Protein AF-A0AAV5LQV8-F1 (afdb_monomer)

pLDDT: mean 82.58, std 11.03, range [45.84, 96.38]

Foldseek 3Di:
DDVQLVVLLVQLVVCLVVVNVVSNVVSLVVLQVVLVVDPDPVVSVVSVVSSVVSVCVSVVNDDVDPPPPDVVVVVVVLVCLLVVQVVLVVVLVVCQVAAAAEEEEEEEAEACLSSLLSSLVVDPSCQNHAEYEYEYAYEPDYDHDPVSVVSSVVSCVVSNHHYHYDYHYDNALLDDDCVVVVDDPRHAYEYEEEPPVVVCVVPVVSVVSNVCCCVVPVVHPYYHYDD

Structure (mmCIF, N/CA/C/O backbone):
data_AF-A0AAV5LQV8-F1
#
_entry.id   AF-A0AAV5LQV8-F1
#
loop_
_atom_site.group_PDB
_atom_site.id
_atom_site.type_symbol
_atom_site.label_atom_id
_atom_site.label_alt_id
_atom_site.label_comp_id
_atom_site.label_asym_id
_atom_site.label_entity_id
_atom_site.label_seq_id
_atom_site.pdbx_PDB_ins_code
_atom_site.Cartn_x
_atom_site.Cartn_y
_atom_site.Cartn_z
_atom_site.occupancy
_atom_site.B_iso_or_equiv
_atom_site.auth_seq_id
_atom_site.auth_comp_id
_atom_site.auth_asym_id
_atom_site.auth_atom_id
_atom_site.pdbx_PDB_model_num
ATOM 1 N N . MET A 1 1 ? 7.480 13.967 -24.623 1.00 55.75 1 MET A N 1
ATOM 2 C CA . MET A 1 1 ? 8.282 12.821 -25.095 1.00 55.75 1 MET A CA 1
ATOM 3 C C . MET A 1 1 ? 8.197 12.841 -26.605 1.00 55.75 1 MET A C 1
ATOM 5 O O . MET A 1 1 ? 7.077 12.875 -27.105 1.00 55.75 1 MET A O 1
ATOM 9 N N . SER A 1 2 ? 9.322 12.938 -27.312 1.00 63.47 2 SER A N 1
ATOM 10 C CA . SER A 1 2 ? 9.302 12.861 -28.775 1.00 63.47 2 SER A CA 1
ATOM 11 C C . SER A 1 2 ? 8.780 11.484 -29.199 1.00 63.47 2 SER A C 1
ATOM 13 O O . SER A 1 2 ? 9.076 10.478 -28.548 1.00 63.47 2 SER A O 1
ATOM 15 N N . GLY A 1 3 ? 7.967 11.429 -30.257 1.00 75.69 3 GLY A N 1
ATOM 16 C CA . GLY A 1 3 ? 7.508 10.153 -30.825 1.00 75.69 3 GLY A CA 1
ATOM 17 C C . GLY A 1 3 ? 8.681 9.257 -31.243 1.00 75.69 3 GLY A C 1
ATOM 18 O O . GLY A 1 3 ? 8.605 8.037 -31.119 1.00 75.69 3 GLY A O 1
ATOM 19 N N . ASP A 1 4 ? 9.805 9.880 -31.601 1.00 83.38 4 ASP A N 1
ATOM 20 C CA . ASP A 1 4 ? 11.013 9.229 -32.104 1.00 83.38 4 ASP A CA 1
ATOM 21 C C . ASP A 1 4 ? 11.638 8.246 -31.105 1.00 83.38 4 ASP A C 1
ATOM 23 O O . ASP A 1 4 ? 12.046 7.150 -31.491 1.00 83.38 4 ASP A O 1
ATOM 27 N N . ALA A 1 5 ? 11.666 8.583 -29.809 1.00 83.00 5 ALA A N 1
ATOM 28 C CA . ALA A 1 5 ? 12.218 7.693 -28.784 1.00 83.00 5 ALA A CA 1
ATOM 29 C C . ALA A 1 5 ? 11.350 6.440 -28.582 1.00 83.00 5 ALA A C 1
ATOM 31 O O . ALA A 1 5 ? 11.869 5.329 -28.465 1.00 83.00 5 ALA A O 1
ATOM 32 N N . VAL A 1 6 ? 10.025 6.607 -28.597 1.00 85.94 6 VAL A N 1
ATOM 33 C CA . VAL A 1 6 ? 9.073 5.495 -28.464 1.00 85.94 6 VAL A CA 1
ATOM 34 C C . VAL A 1 6 ? 9.178 4.551 -29.655 1.00 85.94 6 VAL A C 1
ATOM 36 O O . VAL A 1 6 ? 9.217 3.330 -29.479 1.00 85.94 6 VAL A O 1
ATOM 39 N N . ASP A 1 7 ? 9.245 5.101 -30.864 1.00 90.62 7 ASP A N 1
ATOM 40 C CA . ASP A 1 7 ? 9.352 4.304 -32.082 1.00 90.62 7 ASP A CA 1
ATOM 41 C C . ASP A 1 7 ? 10.709 3.600 -32.178 1.00 90.62 7 ASP A C 1
ATOM 43 O O . ASP A 1 7 ? 10.775 2.434 -32.580 1.00 90.62 7 ASP A O 1
ATOM 47 N N . ALA A 1 8 ? 11.788 4.240 -31.718 1.00 89.56 8 ALA A N 1
ATOM 48 C CA . ALA A 1 8 ? 13.093 3.599 -31.601 1.00 89.56 8 ALA A CA 1
ATOM 49 C C . ALA A 1 8 ? 13.074 2.423 -30.604 1.00 89.56 8 ALA A C 1
ATOM 51 O O . ALA A 1 8 ? 13.588 1.350 -30.926 1.00 89.56 8 ALA A O 1
ATOM 52 N N . TRP A 1 9 ? 12.432 2.547 -29.434 1.00 88.69 9 TRP A N 1
ATOM 53 C CA . TRP A 1 9 ? 12.316 1.418 -28.495 1.00 88.69 9 TRP A CA 1
ATOM 54 C C . TRP A 1 9 ? 11.524 0.249 -29.072 1.00 88.69 9 TRP A C 1
ATOM 56 O O . TRP A 1 9 ? 11.966 -0.893 -28.939 1.00 88.69 9 TRP A O 1
ATOM 66 N N . LYS A 1 10 ? 10.390 0.517 -29.735 1.00 89.56 10 LYS A N 1
ATOM 67 C CA . LYS A 1 10 ? 9.583 -0.528 -30.389 1.00 89.56 10 LYS A CA 1
ATOM 68 C C . LYS A 1 10 ? 10.407 -1.289 -31.422 1.00 89.56 10 LYS A C 1
ATOM 70 O O . LYS A 1 10 ? 10.505 -2.509 -31.343 1.00 89.56 10 LYS A O 1
ATOM 75 N N . ARG A 1 11 ? 11.094 -0.567 -32.313 1.00 91.94 11 ARG A N 1
ATOM 76 C CA . ARG A 1 11 ? 11.962 -1.164 -33.342 1.00 91.94 11 ARG A CA 1
ATOM 77 C C . ARG A 1 11 ? 13.118 -1.964 -32.741 1.00 91.94 11 ARG A C 1
ATOM 79 O O . ARG A 1 11 ? 13.488 -3.005 -33.277 1.00 91.94 11 ARG A O 1
ATOM 86 N N . CYS A 1 12 ? 13.693 -1.501 -31.630 1.00 89.81 12 CYS A N 1
ATOM 87 C CA . CYS A 1 12 ? 14.748 -2.226 -30.923 1.00 89.81 12 CYS A CA 1
ATOM 88 C C . CYS A 1 12 ? 14.210 -3.532 -30.314 1.00 89.81 12 CYS A C 1
ATOM 90 O O . CYS A 1 12 ? 14.820 -4.589 -30.476 1.00 89.81 12 CYS A O 1
ATOM 92 N N . ALA A 1 13 ? 13.037 -3.481 -29.674 1.00 88.06 13 ALA A N 1
ATOM 93 C CA . ALA A 1 13 ? 12.366 -4.653 -29.118 1.00 88.06 13 ALA A CA 1
ATOM 94 C C . ALA A 1 13 ? 11.995 -5.682 -30.203 1.00 88.06 13 ALA A C 1
ATOM 96 O O . ALA A 1 13 ? 12.258 -6.872 -30.027 1.00 88.06 13 ALA A O 1
ATOM 97 N N . GLU A 1 14 ? 11.457 -5.229 -31.339 1.00 90.88 14 GLU A N 1
ATOM 98 C CA . GLU A 1 14 ? 11.157 -6.067 -32.509 1.00 90.88 14 GLU A CA 1
ATOM 99 C C . GLU A 1 14 ? 12.421 -6.729 -33.070 1.00 90.88 14 GLU A C 1
ATOM 101 O O . GLU A 1 14 ? 12.430 -7.930 -33.341 1.00 90.88 14 GLU A O 1
ATOM 106 N N . ALA A 1 15 ? 13.522 -5.981 -33.187 1.00 90.38 15 ALA A N 1
ATOM 107 C CA . ALA A 1 15 ? 14.794 -6.521 -33.659 1.00 90.38 15 ALA A CA 1
ATOM 108 C C . ALA A 1 15 ? 15.334 -7.635 -32.745 1.00 90.38 15 ALA A C 1
ATOM 110 O O . ALA A 1 15 ? 15.851 -8.637 -33.245 1.00 90.38 15 ALA A O 1
ATOM 111 N N . PHE A 1 16 ? 15.175 -7.500 -31.423 1.00 84.56 16 PHE A N 1
ATOM 112 C CA . PHE A 1 16 ? 15.505 -8.571 -30.479 1.00 84.56 16 PHE A CA 1
ATOM 113 C C . PHE A 1 16 ? 14.567 -9.772 -30.607 1.00 84.56 16 PHE A C 1
ATOM 115 O O . PHE A 1 16 ? 15.041 -10.906 -30.616 1.00 84.56 16 PHE A O 1
ATOM 122 N N . GLN A 1 17 ? 13.258 -9.546 -30.749 1.00 85.88 17 GLN A N 1
ATOM 123 C CA . GLN A 1 17 ? 12.276 -10.620 -30.930 1.00 85.88 17 GLN A CA 1
ATOM 124 C C . GLN A 1 17 ? 12.539 -11.442 -32.201 1.00 85.88 17 GLN A C 1
ATOM 126 O O . GLN A 1 17 ? 12.374 -12.659 -32.190 1.00 85.88 17 GLN A O 1
ATOM 131 N N . LEU A 1 18 ? 12.992 -10.791 -33.275 1.00 91.00 18 LEU A N 1
ATOM 132 C CA . LEU A 1 18 ? 13.349 -11.427 -34.546 1.00 91.00 18 LEU A CA 1
ATOM 133 C C . LEU A 1 18 ? 14.756 -12.053 -34.551 1.00 91.00 18 LEU A C 1
ATOM 135 O O . LEU A 1 18 ? 15.196 -12.548 -35.587 1.00 91.00 18 LEU A O 1
ATOM 139 N N . GLY A 1 19 ? 15.488 -12.014 -33.432 1.00 86.94 19 GLY A N 1
ATOM 140 C CA . GLY A 1 19 ? 16.840 -12.570 -33.347 1.00 86.94 19 GLY A CA 1
ATOM 141 C C . GLY A 1 19 ? 17.862 -11.834 -34.221 1.00 86.94 19 GLY A C 1
ATOM 142 O O . GLY A 1 19 ? 18.821 -12.446 -34.688 1.00 86.94 19 GLY A O 1
ATOM 143 N N . ASN A 1 20 ? 17.672 -10.530 -34.460 1.00 90.75 20 ASN A N 1
ATOM 144 C CA . ASN A 1 20 ? 18.563 -9.703 -35.273 1.00 90.75 20 ASN A CA 1
ATOM 145 C C . ASN A 1 20 ? 19.403 -8.751 -34.394 1.00 90.75 20 ASN A C 1
ATOM 147 O O . ASN A 1 20 ? 19.094 -7.559 -34.285 1.00 90.75 20 ASN A O 1
ATOM 151 N N . PRO A 1 21 ? 20.505 -9.235 -33.786 1.00 84.12 21 PRO A N 1
ATOM 152 C CA . PRO A 1 21 ? 21.315 -8.436 -32.865 1.00 84.12 21 PRO A CA 1
ATOM 153 C C . PRO A 1 21 ? 22.008 -7.253 -33.552 1.00 84.12 21 PRO A C 1
ATOM 155 O O . PRO A 1 21 ? 22.290 -6.246 -32.910 1.00 84.12 21 PRO A O 1
ATOM 158 N N . ARG A 1 22 ? 22.264 -7.337 -34.867 1.00 89.44 22 ARG A N 1
ATOM 159 C CA . ARG A 1 22 ? 22.864 -6.234 -35.633 1.00 89.44 22 ARG A CA 1
ATOM 160 C C . ARG A 1 22 ? 21.903 -5.057 -35.745 1.00 89.44 22 ARG A C 1
ATOM 162 O O . ARG A 1 22 ? 22.295 -3.929 -35.460 1.00 89.44 22 ARG A O 1
ATOM 169 N N . LEU A 1 23 ? 20.651 -5.329 -36.117 1.00 89.88 23 LEU A N 1
ATOM 170 C CA . LEU A 1 23 ? 19.611 -4.306 -36.169 1.00 89.88 23 LEU A CA 1
ATOM 171 C C . LEU A 1 23 ? 19.329 -3.750 -34.772 1.00 89.88 23 LEU A C 1
ATOM 173 O O . LEU A 1 23 ? 19.254 -2.537 -34.610 1.00 89.88 23 LEU A O 1
ATOM 177 N N . ALA A 1 24 ? 19.245 -4.612 -33.759 1.00 88.00 24 ALA A N 1
ATOM 178 C CA . ALA A 1 24 ? 18.986 -4.178 -32.393 1.00 88.00 24 ALA A CA 1
ATOM 179 C C . ALA A 1 24 ? 20.084 -3.236 -31.865 1.00 88.00 24 ALA A C 1
ATOM 181 O O . ALA A 1 24 ? 19.765 -2.184 -31.316 1.00 88.00 24 ALA A O 1
ATOM 182 N N . ASN A 1 25 ? 21.361 -3.547 -32.119 1.00 88.69 25 ASN A N 1
ATOM 183 C CA . ASN A 1 25 ? 22.486 -2.671 -31.776 1.00 88.69 25 ASN A CA 1
ATOM 184 C C . ASN A 1 25 ? 22.454 -1.337 -32.535 1.00 88.69 25 ASN A C 1
ATOM 186 O O . ASN A 1 25 ? 22.740 -0.295 -31.947 1.00 88.69 25 ASN A O 1
ATOM 190 N N . ALA A 1 26 ? 22.097 -1.351 -33.823 1.00 91.88 26 ALA A N 1
ATOM 191 C CA . ALA A 1 26 ? 21.971 -0.126 -34.609 1.00 91.88 26 ALA A CA 1
ATOM 192 C C . ALA A 1 26 ? 20.849 0.775 -34.072 1.00 91.88 26 ALA A C 1
ATOM 194 O O . ALA A 1 26 ? 21.047 1.975 -33.910 1.00 91.88 26 ALA A O 1
ATOM 195 N N . VAL A 1 27 ? 19.693 0.199 -33.731 1.00 90.31 27 VAL A N 1
ATOM 196 C CA . VAL A 1 27 ? 18.583 0.959 -33.142 1.00 90.31 27 VAL A CA 1
ATOM 197 C C . VAL A 1 27 ? 18.918 1.427 -31.723 1.00 90.31 27 VAL A C 1
ATOM 199 O O . VAL A 1 27 ? 18.581 2.550 -31.366 1.00 90.31 27 VAL A O 1
ATOM 202 N N . MET A 1 28 ? 19.638 0.630 -30.928 1.00 89.81 28 MET A N 1
ATOM 203 C CA . MET A 1 28 ? 20.108 1.051 -29.603 1.00 89.81 28 MET A CA 1
ATOM 204 C C . MET A 1 28 ? 21.014 2.285 -29.686 1.00 89.81 28 MET A C 1
ATOM 206 O O . MET A 1 28 ? 20.909 3.167 -28.840 1.00 89.81 28 MET A O 1
ATOM 210 N N . ARG A 1 29 ? 21.864 2.390 -30.718 1.00 91.19 29 ARG A N 1
ATOM 211 C CA . ARG A 1 29 ? 22.671 3.598 -30.949 1.00 91.19 29 ARG A CA 1
ATOM 212 C C . ARG A 1 29 ? 21.785 4.830 -31.135 1.00 91.19 29 ARG A C 1
ATOM 214 O O . ARG A 1 29 ? 21.985 5.803 -30.428 1.00 91.19 29 ARG A O 1
ATOM 221 N N . ILE A 1 30 ? 20.751 4.726 -31.973 1.00 91.44 30 ILE A N 1
ATOM 222 C CA . ILE A 1 30 ? 19.771 5.804 -32.191 1.00 91.44 30 ILE A CA 1
ATOM 223 C C . ILE A 1 30 ? 19.105 6.217 -30.870 1.00 91.44 30 ILE A C 1
ATOM 225 O O . ILE A 1 30 ? 18.946 7.400 -30.603 1.00 91.44 30 ILE A O 1
ATOM 229 N N . VAL A 1 31 ? 18.734 5.255 -30.017 1.00 89.62 31 VAL A N 1
ATOM 230 C CA . VAL A 1 31 ? 18.144 5.550 -28.698 1.00 89.62 31 VAL A CA 1
ATOM 231 C C . VAL A 1 31 ? 19.112 6.333 -27.802 1.00 89.62 31 VAL A C 1
ATOM 233 O O . VAL A 1 31 ? 18.674 7.229 -27.081 1.00 89.62 31 VAL A O 1
ATOM 236 N N . LEU A 1 32 ? 20.406 6.000 -27.824 1.00 90.06 32 LEU A N 1
ATOM 237 C CA . LEU A 1 32 ? 21.425 6.709 -27.046 1.00 90.06 32 LEU A CA 1
ATOM 238 C C . LEU A 1 32 ? 21.664 8.123 -27.586 1.00 90.06 32 LEU A C 1
ATOM 240 O O . LEU A 1 32 ? 21.694 9.058 -26.791 1.00 90.06 32 LEU A O 1
ATOM 244 N N . ASP A 1 33 ? 21.736 8.284 -28.907 1.00 93.31 33 ASP A N 1
ATOM 245 C CA . ASP A 1 33 ? 21.894 9.592 -29.552 1.00 93.31 33 ASP A CA 1
ATOM 246 C C . ASP A 1 33 ? 20.698 10.509 -29.206 1.00 93.31 33 ASP A C 1
ATOM 248 O O . ASP A 1 33 ? 20.876 11.639 -28.753 1.00 93.31 33 ASP A O 1
ATOM 252 N N . LEU A 1 34 ? 19.467 9.979 -29.262 1.00 90.81 34 LEU A N 1
ATOM 253 C CA . LEU A 1 34 ? 18.257 10.691 -28.826 1.00 90.81 34 LEU A CA 1
ATOM 254 C C . LEU A 1 34 ? 18.300 11.095 -27.342 1.00 90.81 34 LEU A C 1
ATOM 256 O O . LEU A 1 34 ? 17.747 12.128 -26.962 1.00 90.81 34 LEU A O 1
ATOM 260 N N . ALA A 1 35 ? 18.928 10.293 -26.477 1.00 89.75 35 ALA A N 1
ATOM 261 C CA . ALA A 1 35 ? 19.091 10.648 -25.069 1.00 89.75 35 ALA A CA 1
ATOM 262 C C . ALA A 1 35 ? 20.093 11.800 -24.876 1.00 89.75 35 ALA A C 1
ATOM 264 O O . ALA A 1 35 ? 19.884 12.649 -24.004 1.00 89.75 35 ALA A O 1
ATOM 265 N N . GLU A 1 36 ? 21.167 11.839 -25.668 1.00 92.06 36 GLU A N 1
ATOM 266 C CA . GLU A 1 36 ? 22.151 12.928 -25.647 1.00 92.06 36 GLU A CA 1
ATOM 267 C C . GLU A 1 36 ? 21.531 14.255 -26.107 1.00 92.06 36 GLU A C 1
ATOM 269 O O . GLU A 1 36 ? 21.727 15.285 -25.453 1.00 92.06 36 GLU A O 1
ATOM 274 N N . GLU A 1 37 ? 20.717 14.211 -27.164 1.00 91.12 37 GLU A N 1
ATOM 275 C CA . GLU A 1 37 ? 20.021 15.373 -27.734 1.00 91.12 37 GLU A CA 1
ATOM 276 C C . GLU A 1 37 ? 18.855 15.881 -26.864 1.00 91.12 37 GLU A C 1
ATOM 278 O O . GLU A 1 37 ? 18.489 17.058 -26.926 1.00 91.12 37 GLU A O 1
ATOM 283 N N . GLU A 1 38 ? 18.269 15.029 -26.018 1.00 91.69 38 GLU A N 1
ATOM 284 C CA . GLU A 1 38 ? 17.130 15.401 -25.177 1.00 91.69 38 GLU A CA 1
ATOM 285 C C . GLU A 1 38 ? 17.527 16.429 -24.110 1.00 91.69 38 GLU A C 1
ATOM 287 O O . GLU A 1 38 ? 18.330 16.154 -23.217 1.00 91.69 38 GLU A O 1
ATOM 292 N N . THR A 1 39 ? 16.918 17.611 -24.159 1.00 89.69 39 THR A N 1
ATOM 293 C CA . THR A 1 39 ? 17.234 18.743 -23.273 1.00 89.69 39 THR A CA 1
ATOM 294 C C . THR A 1 39 ? 16.574 18.634 -21.900 1.00 89.69 39 THR A C 1
ATOM 296 O O . THR A 1 39 ? 17.065 19.211 -20.929 1.00 89.69 39 THR A O 1
ATOM 299 N N . THR A 1 40 ? 15.487 17.868 -21.785 1.00 88.94 40 THR A N 1
ATOM 300 C CA . THR A 1 40 ? 14.732 17.694 -20.544 1.00 88.94 40 THR A CA 1
ATOM 301 C C . THR A 1 40 ? 15.339 16.567 -19.702 1.00 88.94 40 THR A C 1
ATOM 303 O O . THR A 1 40 ? 15.217 15.396 -20.075 1.00 88.94 40 THR A O 1
ATOM 306 N N . PRO A 1 41 ? 15.888 16.839 -18.500 1.00 83.25 41 PRO A N 1
ATOM 307 C CA . PRO A 1 41 ? 16.545 15.810 -17.687 1.00 83.25 41 PRO A CA 1
ATOM 308 C C . PRO A 1 41 ? 15.648 14.611 -17.342 1.00 83.25 41 PRO A C 1
ATOM 310 O O . PRO A 1 41 ? 16.119 13.477 -17.269 1.00 83.25 41 PRO A O 1
ATOM 313 N N . ARG A 1 42 ? 14.340 14.842 -17.146 1.00 79.00 42 ARG A N 1
ATOM 314 C CA . ARG A 1 42 ? 13.360 13.775 -16.876 1.00 79.00 42 ARG A CA 1
ATOM 315 C C . ARG A 1 42 ? 13.162 12.859 -18.085 1.00 79.00 42 ARG A C 1
ATOM 317 O O . ARG A 1 42 ? 13.231 11.643 -17.932 1.00 79.00 42 ARG A O 1
ATOM 324 N N . THR A 1 43 ? 12.959 13.431 -19.271 1.00 81.44 43 THR A N 1
ATOM 325 C CA . THR A 1 43 ? 12.778 12.661 -20.510 1.00 81.44 43 THR A CA 1
ATOM 326 C C . THR A 1 43 ? 14.058 11.913 -20.874 1.00 81.44 43 THR A C 1
ATOM 328 O O . THR A 1 43 ? 13.994 10.722 -21.160 1.00 81.44 43 THR A O 1
ATOM 331 N N . ARG A 1 44 ? 15.229 12.549 -20.730 1.00 86.94 44 ARG A N 1
ATOM 332 C CA . ARG A 1 44 ? 16.534 11.899 -20.920 1.00 86.94 44 ARG A CA 1
ATOM 333 C C . ARG A 1 44 ? 16.688 10.662 -20.033 1.00 86.94 44 ARG A C 1
ATOM 335 O O . ARG A 1 44 ? 17.054 9.596 -20.519 1.00 86.94 44 ARG A O 1
ATOM 342 N N . ARG A 1 45 ? 16.367 10.774 -18.735 1.00 84.31 45 ARG A N 1
ATOM 343 C CA . ARG A 1 45 ? 16.408 9.629 -17.804 1.00 84.31 45 ARG A CA 1
ATOM 344 C C . ARG A 1 45 ? 15.463 8.511 -18.224 1.00 84.31 45 ARG A C 1
ATOM 346 O O . ARG A 1 45 ? 15.860 7.354 -18.170 1.00 84.31 45 ARG A O 1
ATOM 353 N N . LEU A 1 46 ? 14.246 8.847 -18.652 1.00 84.25 46 LEU A N 1
ATOM 354 C CA . LEU A 1 46 ? 13.289 7.860 -19.151 1.00 84.25 46 LEU A CA 1
ATOM 355 C C . LEU A 1 46 ? 13.875 7.082 -20.337 1.00 84.25 46 LEU A C 1
ATOM 357 O O . LEU A 1 46 ? 13.852 5.853 -20.322 1.00 84.25 46 LEU A O 1
ATOM 361 N N . ILE A 1 47 ? 14.468 7.787 -21.308 1.00 86.44 47 ILE A N 1
ATOM 362 C CA . ILE A 1 47 ? 15.099 7.165 -22.477 1.00 86.44 47 ILE A CA 1
ATOM 363 C C . ILE A 1 47 ? 16.213 6.202 -22.074 1.00 86.44 47 ILE A C 1
ATOM 365 O O . ILE A 1 47 ? 16.241 5.060 -22.537 1.00 86.44 47 ILE A O 1
ATOM 369 N N . LEU A 1 48 ? 17.079 6.622 -21.154 1.00 86.62 48 LEU A N 1
ATOM 370 C CA . LEU A 1 48 ? 18.176 5.790 -20.666 1.00 86.62 48 LEU A CA 1
ATOM 371 C C . LEU A 1 48 ? 17.690 4.567 -19.872 1.00 86.62 48 LEU A C 1
ATOM 373 O O . LEU A 1 48 ? 18.258 3.487 -20.030 1.00 86.62 48 LEU A O 1
ATOM 377 N N . TYR A 1 49 ? 16.624 4.685 -19.071 1.00 84.81 49 TYR A N 1
ATOM 378 C CA . TYR A 1 49 ? 16.053 3.538 -18.353 1.00 84.81 49 TYR A CA 1
ATOM 379 C C . TYR A 1 49 ? 15.498 2.474 -19.306 1.00 84.81 49 TYR A C 1
ATOM 381 O O . TYR A 1 49 ? 15.759 1.284 -19.114 1.00 84.81 49 TYR A O 1
ATOM 389 N N . PHE A 1 50 ? 14.785 2.880 -20.362 1.00 84.56 50 PHE A N 1
ATOM 390 C CA . PHE A 1 50 ? 14.299 1.942 -21.379 1.00 84.56 50 PHE A CA 1
ATOM 391 C C . PHE A 1 50 ? 15.444 1.306 -22.175 1.00 84.56 50 PHE A C 1
ATOM 393 O O . PHE A 1 50 ? 15.424 0.094 -22.405 1.00 84.56 50 PHE A O 1
ATOM 400 N N . ALA A 1 51 ? 16.472 2.082 -22.536 1.00 86.31 51 ALA A N 1
ATOM 401 C CA . ALA A 1 51 ? 17.674 1.563 -23.189 1.00 86.31 51 ALA A CA 1
ATOM 402 C C . ALA A 1 51 ? 18.378 0.500 -22.325 1.00 86.31 51 ALA A C 1
ATOM 404 O O . ALA A 1 51 ? 18.707 -0.586 -22.808 1.00 86.31 51 ALA A O 1
ATOM 405 N N . GLN A 1 52 ? 18.539 0.773 -21.026 1.00 85.19 52 GLN A N 1
ATOM 406 C CA . GLN A 1 52 ? 19.119 -0.168 -20.070 1.00 85.19 52 GLN A CA 1
ATOM 407 C C . GLN A 1 52 ? 18.286 -1.451 -19.961 1.00 85.19 52 GLN A C 1
ATOM 409 O O . GLN A 1 52 ? 18.844 -2.546 -20.015 1.00 85.19 52 GLN A O 1
ATOM 414 N N . ALA A 1 53 ? 16.958 -1.341 -19.854 1.00 83.69 53 ALA A N 1
ATOM 415 C CA . ALA A 1 53 ? 16.072 -2.502 -19.775 1.00 83.69 53 ALA A CA 1
ATOM 416 C C . ALA A 1 53 ? 16.143 -3.384 -21.037 1.00 83.69 53 ALA A C 1
ATOM 418 O O . ALA A 1 53 ? 16.214 -4.612 -20.935 1.00 83.69 53 ALA A O 1
ATOM 419 N N . LEU A 1 54 ? 16.180 -2.768 -22.223 1.00 83.94 54 LEU A N 1
ATOM 420 C CA . LEU A 1 54 ? 16.346 -3.462 -23.504 1.00 83.94 54 LEU A CA 1
ATOM 421 C C . LEU A 1 54 ? 17.702 -4.174 -23.596 1.00 83.94 54 LEU A C 1
ATOM 423 O O . LEU A 1 54 ? 17.752 -5.332 -24.008 1.00 83.94 54 LEU A O 1
ATOM 427 N N . ALA A 1 55 ? 18.786 -3.528 -23.157 1.00 83.19 55 ALA A N 1
ATOM 428 C CA . ALA A 1 55 ? 20.107 -4.147 -23.097 1.00 83.19 55 ALA A CA 1
ATOM 429 C C . ALA A 1 55 ? 20.136 -5.332 -22.118 1.00 83.19 55 ALA A C 1
ATOM 431 O O . ALA A 1 55 ? 20.603 -6.409 -22.480 1.00 83.19 55 ALA A O 1
ATOM 432 N N . CYS A 1 56 ? 19.582 -5.185 -20.908 1.00 81.88 56 CYS A N 1
ATOM 433 C CA . CYS A 1 56 ? 19.471 -6.293 -19.956 1.00 81.88 56 CYS A CA 1
ATOM 434 C C . CYS A 1 56 ? 18.748 -7.492 -20.581 1.00 81.88 56 CYS A C 1
ATOM 436 O O . CYS A 1 56 ? 19.273 -8.604 -20.548 1.00 81.88 56 CYS A O 1
ATOM 438 N N . ARG A 1 57 ? 17.608 -7.260 -21.244 1.00 78.56 57 ARG A N 1
ATOM 439 C CA . ARG A 1 57 ? 16.866 -8.314 -21.950 1.00 78.56 57 ARG A CA 1
ATOM 440 C C . ARG A 1 57 ? 17.696 -8.981 -23.051 1.00 78.56 57 ARG A C 1
ATOM 442 O O . ARG A 1 57 ? 17.665 -10.202 -23.161 1.00 78.56 57 ARG A O 1
ATOM 449 N N . ALA A 1 58 ? 18.440 -8.205 -23.836 1.00 76.81 58 ALA A N 1
ATOM 450 C CA . ALA A 1 58 ? 19.294 -8.709 -24.912 1.00 76.81 58 ALA A CA 1
ATOM 451 C C . ALA A 1 58 ? 20.375 -9.678 -24.422 1.00 76.81 58 ALA A C 1
ATOM 453 O O . ALA A 1 58 ? 20.663 -10.677 -25.076 1.00 76.81 58 ALA A O 1
ATOM 454 N N . TYR A 1 59 ? 20.955 -9.380 -23.260 1.00 76.44 59 TYR A N 1
ATOM 455 C CA . TYR A 1 59 ? 21.993 -10.196 -22.634 1.00 76.44 59 TYR A CA 1
ATOM 456 C C . TYR A 1 59 ? 21.430 -11.301 -21.724 1.00 76.44 59 TYR A C 1
ATOM 458 O O . TYR A 1 59 ? 22.202 -11.974 -21.045 1.00 76.44 59 TYR A O 1
ATOM 466 N N . GLY A 1 60 ? 20.104 -11.489 -21.674 1.00 76.81 60 GLY A N 1
ATOM 467 C CA . GLY A 1 60 ? 19.463 -12.444 -20.760 1.00 76.81 60 GLY A CA 1
ATOM 468 C C . GLY A 1 60 ? 19.647 -12.088 -19.281 1.00 76.81 60 GLY A C 1
ATOM 469 O O . GLY A 1 60 ? 19.543 -12.945 -18.406 1.00 76.81 60 GLY A O 1
ATOM 470 N N . LEU A 1 61 ? 19.955 -10.824 -18.988 1.00 78.31 61 LEU A N 1
ATOM 471 C CA . LEU A 1 61 ? 20.094 -10.315 -17.634 1.00 78.31 61 LEU A CA 1
ATOM 472 C C . LEU A 1 61 ? 18.703 -9.979 -17.096 1.00 78.31 61 LEU A C 1
ATOM 474 O O . LEU A 1 61 ? 18.019 -9.086 -17.597 1.00 78.31 61 LEU A O 1
ATOM 478 N N . HIS A 1 62 ? 18.312 -10.672 -16.032 1.00 72.62 62 HIS A N 1
ATOM 479 C CA . HIS A 1 62 ? 17.061 -10.444 -15.315 1.00 72.62 62 HIS A CA 1
ATOM 480 C C . HIS A 1 62 ? 17.372 -9.954 -13.896 1.00 72.62 62 HIS A C 1
ATOM 482 O O . HIS A 1 62 ? 17.314 -10.745 -12.949 1.00 72.62 62 HIS A O 1
ATOM 488 N N . PRO A 1 63 ? 17.771 -8.679 -13.720 1.00 66.12 63 PRO A N 1
ATOM 489 C CA . PRO A 1 63 ? 17.990 -8.136 -12.387 1.00 66.12 63 PRO A CA 1
ATOM 490 C C . PRO A 1 63 ? 16.692 -8.273 -11.574 1.00 66.12 63 PRO A C 1
ATOM 492 O O . PRO A 1 63 ? 15.659 -7.722 -11.945 1.00 66.12 63 PRO A O 1
ATOM 495 N N . LYS A 1 64 ? 16.740 -9.042 -10.475 1.00 53.84 64 LYS A N 1
ATOM 496 C CA . LYS A 1 64 ? 15.568 -9.360 -9.629 1.00 53.84 64 LYS A CA 1
ATOM 497 C C . LYS A 1 64 ? 14.931 -8.127 -8.983 1.00 53.84 64 LYS A C 1
ATOM 499 O O . LYS A 1 64 ? 13.758 -8.153 -8.625 1.00 53.84 64 LYS A O 1
ATOM 504 N N . CYS A 1 65 ? 15.697 -7.050 -8.883 1.00 49.19 65 CYS A N 1
ATOM 505 C CA . CYS A 1 65 ? 15.220 -5.722 -8.567 1.00 49.19 65 CYS A CA 1
ATOM 506 C C . CYS A 1 65 ? 15.886 -4.769 -9.558 1.00 49.19 6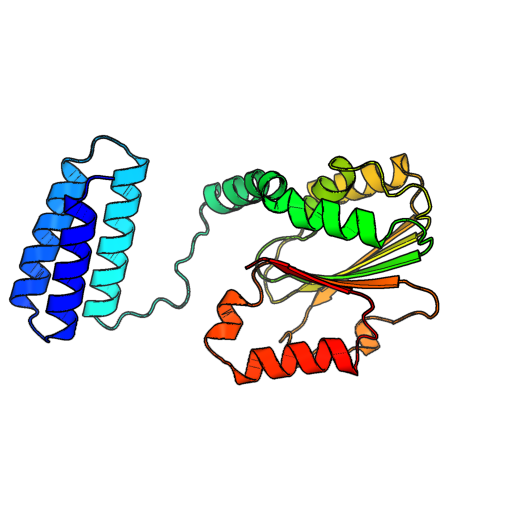5 CYS A C 1
ATOM 508 O O . CYS A 1 65 ? 17.114 -4.689 -9.602 1.00 49.19 65 CYS A O 1
ATOM 510 N N . PHE A 1 66 ? 15.101 -3.982 -10.297 1.00 49.88 66 PHE A N 1
ATOM 511 C CA . PHE A 1 66 ? 15.538 -2.608 -10.515 1.00 49.88 66 PHE A CA 1
ATOM 512 C C . PHE A 1 66 ? 15.513 -1.992 -9.130 1.00 49.88 66 PHE A C 1
ATOM 514 O O . PHE A 1 66 ? 14.468 -1.568 -8.643 1.00 49.88 66 PHE A O 1
ATOM 521 N N . SER A 1 67 ? 16.634 -2.096 -8.427 1.00 45.84 67 SER A N 1
ATOM 522 C CA . SER A 1 67 ? 16.802 -1.440 -7.155 1.00 45.84 67 SER A CA 1
ATOM 523 C C . SER A 1 67 ? 16.570 0.040 -7.454 1.00 45.84 67 SER A C 1
ATOM 525 O O . SER A 1 67 ? 17.421 0.702 -8.044 1.00 45.84 67 SER A O 1
ATOM 527 N N . PHE A 1 68 ? 15.421 0.562 -7.037 1.00 51.69 68 PHE A N 1
ATOM 528 C CA . PHE A 1 68 ? 15.195 1.991 -6.903 1.00 51.69 68 PHE A CA 1
ATOM 529 C C . PHE A 1 68 ? 15.448 2.427 -5.446 1.00 51.69 68 PHE A C 1
ATOM 531 O O . PHE A 1 68 ? 14.578 3.066 -4.864 1.00 51.69 68 PHE A O 1
ATOM 538 N N . PRO A 1 69 ? 16.610 2.165 -4.799 1.00 47.41 69 PRO A N 1
ATOM 539 C CA . PRO A 1 69 ? 16.932 2.801 -3.540 1.00 47.41 69 PRO A CA 1
ATOM 540 C C . PRO A 1 69 ? 17.588 4.138 -3.879 1.00 47.41 69 PRO A C 1
ATOM 542 O O . PRO A 1 69 ? 18.742 4.387 -3.550 1.00 47.41 69 PRO A O 1
ATOM 545 N N . SER A 1 70 ? 16.893 4.996 -4.622 1.00 54.72 70 SER A N 1
ATOM 546 C CA . SER A 1 70 ? 17.255 6.407 -4.565 1.00 54.72 70 SER A CA 1
ATOM 547 C C . SER A 1 70 ? 16.377 7.025 -3.484 1.00 54.72 70 SER A C 1
ATOM 549 O O . SER A 1 70 ? 15.180 6.730 -3.475 1.00 54.72 70 SER A O 1
ATOM 551 N N . PRO A 1 71 ? 16.909 7.891 -2.609 1.00 58.19 71 PRO A N 1
ATOM 552 C CA . PRO A 1 71 ? 16.094 8.695 -1.700 1.00 58.19 71 PRO A CA 1
ATOM 553 C C . PRO A 1 71 ? 14.900 9.346 -2.413 1.00 58.19 71 PRO A C 1
ATOM 555 O O . PRO A 1 71 ? 13.811 9.398 -1.864 1.00 58.19 71 PRO A O 1
ATOM 558 N N . ALA A 1 72 ? 15.061 9.701 -3.695 1.00 61.00 72 ALA A N 1
ATOM 559 C CA . ALA A 1 72 ? 14.006 10.251 -4.538 1.00 61.00 72 ALA A CA 1
ATOM 560 C C . ALA A 1 72 ? 12.804 9.317 -4.790 1.00 61.00 72 ALA A C 1
ATOM 562 O O . ALA A 1 72 ? 11.747 9.828 -5.135 1.00 61.00 72 ALA A O 1
ATOM 563 N N . TRP A 1 73 ? 12.927 7.991 -4.638 1.00 61.53 73 TRP A N 1
ATOM 564 C CA . TRP A 1 73 ? 11.781 7.072 -4.710 1.00 61.53 73 TRP A CA 1
ATOM 565 C C . TRP A 1 73 ? 10.918 7.177 -3.457 1.00 61.53 73 TRP A C 1
ATOM 567 O O . TRP A 1 73 ? 9.723 7.414 -3.586 1.00 61.53 73 TRP A O 1
ATOM 577 N N . LYS A 1 74 ? 11.526 7.080 -2.264 1.00 60.53 74 LYS A N 1
ATOM 578 C CA . LYS A 1 74 ? 10.818 7.304 -0.993 1.00 60.53 74 LYS A CA 1
ATOM 579 C C . LYS A 1 74 ? 10.174 8.695 -0.993 1.00 60.53 74 LYS A C 1
ATOM 581 O O . LYS A 1 74 ? 8.980 8.814 -0.778 1.00 60.53 74 LYS A O 1
ATOM 586 N N . ASP A 1 75 ? 10.927 9.719 -1.393 1.00 65.00 75 ASP A N 1
ATOM 587 C CA . ASP A 1 75 ? 10.454 11.109 -1.464 1.00 65.00 75 ASP A CA 1
ATOM 588 C C . ASP A 1 75 ? 9.335 11.327 -2.505 1.00 65.00 75 ASP A C 1
ATOM 590 O O . ASP A 1 75 ? 8.449 12.162 -2.326 1.00 65.00 75 ASP A O 1
ATOM 594 N N . TRP A 1 76 ? 9.374 10.611 -3.635 1.00 67.06 76 TRP A N 1
ATOM 595 C CA . TRP A 1 76 ? 8.303 10.638 -4.637 1.00 67.06 76 TRP A CA 1
ATOM 596 C C . TRP A 1 76 ? 7.058 9.915 -4.131 1.00 67.06 76 TRP A C 1
ATOM 598 O O . TRP A 1 76 ? 5.970 10.465 -4.240 1.00 67.06 76 TRP A O 1
ATOM 608 N N . MET A 1 77 ? 7.218 8.740 -3.523 1.00 64.44 77 MET A N 1
ATOM 609 C CA . MET A 1 77 ? 6.108 7.969 -2.971 1.00 64.44 77 MET A CA 1
ATOM 610 C C . MET A 1 77 ? 5.429 8.685 -1.803 1.00 64.44 77 MET A C 1
ATOM 612 O O . MET A 1 77 ? 4.203 8.737 -1.787 1.00 64.44 77 MET A O 1
ATOM 616 N N . CYS A 1 78 ? 6.186 9.315 -0.896 1.00 64.50 78 CYS A N 1
ATOM 617 C CA . CYS A 1 78 ? 5.615 10.147 0.166 1.00 64.50 78 CYS A CA 1
ATOM 618 C C . CYS A 1 78 ? 4.762 11.281 -0.419 1.00 64.50 78 CYS A C 1
ATOM 620 O O . CYS A 1 78 ? 3.637 11.496 0.017 1.00 64.50 78 CYS A O 1
ATOM 622 N N . ARG A 1 79 ? 5.237 11.937 -1.490 1.00 64.56 79 ARG A N 1
ATOM 623 C CA . ARG A 1 79 ? 4.447 12.933 -2.240 1.00 64.56 79 ARG A CA 1
ATOM 624 C C . ARG A 1 79 ? 3.261 12.332 -3.002 1.00 64.56 79 ARG A C 1
ATOM 626 O O . ARG A 1 79 ? 2.324 13.051 -3.336 1.00 64.56 79 ARG A O 1
ATOM 633 N N . CYS A 1 80 ? 3.291 11.038 -3.305 1.00 64.25 80 CYS A N 1
ATOM 634 C CA . CYS A 1 80 ? 2.187 10.336 -3.944 1.00 64.25 80 CYS A CA 1
ATOM 635 C C . CYS A 1 80 ? 1.139 9.814 -2.960 1.00 64.25 80 CYS A C 1
ATOM 637 O O . CYS A 1 80 ? 0.044 9.506 -3.418 1.00 64.25 80 CYS A O 1
ATOM 639 N N . TYR A 1 81 ? 1.386 9.764 -1.645 1.00 65.31 81 TYR A N 1
ATOM 640 C CA . TYR A 1 81 ? 0.325 9.410 -0.691 1.00 65.31 81 TYR A CA 1
ATOM 641 C C . TYR A 1 81 ? -0.889 10.341 -0.808 1.00 65.31 81 TYR A C 1
ATOM 643 O O . TYR A 1 81 ? -2.022 9.860 -0.799 1.00 65.31 81 TYR A O 1
ATOM 651 N N . ASP A 1 82 ? -0.662 11.626 -1.081 1.00 59.06 82 ASP A N 1
ATOM 652 C CA . ASP A 1 82 ? -1.734 12.590 -1.355 1.00 59.06 82 ASP A CA 1
ATOM 653 C C . ASP A 1 82 ? -2.451 12.314 -2.696 1.00 59.06 82 ASP A C 1
ATOM 655 O O . ASP A 1 82 ? -3.663 12.507 -2.829 1.00 59.06 82 ASP A O 1
ATOM 659 N N . LEU A 1 83 ? -1.725 11.788 -3.693 1.00 57.47 83 LEU A N 1
ATOM 660 C CA . LEU A 1 83 ? -2.285 11.339 -4.978 1.00 57.47 83 LEU A CA 1
ATOM 661 C C . LEU A 1 83 ? -3.104 10.043 -4.842 1.00 57.47 83 LEU A C 1
ATOM 663 O O . LEU A 1 83 ? -4.000 9.805 -5.648 1.00 57.47 83 LEU A O 1
ATOM 667 N N . PHE A 1 84 ? -2.841 9.227 -3.817 1.00 61.81 84 PHE A N 1
ATOM 668 C CA . PHE A 1 84 ? -3.591 8.002 -3.509 1.00 61.81 84 PHE A CA 1
ATOM 669 C C . PHE A 1 84 ? -4.778 8.230 -2.560 1.00 61.81 84 PHE A C 1
ATOM 671 O O . PHE A 1 84 ? -5.336 7.266 -2.023 1.00 61.81 84 PHE A O 1
ATOM 678 N N . SER A 1 85 ? -5.194 9.487 -2.391 1.00 64.44 85 SER A N 1
ATOM 679 C CA . SER A 1 85 ? -6.283 9.912 -1.505 1.00 64.44 85 SER A CA 1
ATOM 680 C C . SER A 1 85 ? -7.602 9.173 -1.719 1.00 64.44 85 SER A C 1
ATOM 682 O O . SER A 1 85 ? -8.365 9.000 -0.776 1.00 64.44 85 SER A O 1
ATOM 684 N N . THR A 1 86 ? -7.865 8.647 -2.920 1.00 70.62 86 THR A N 1
ATOM 685 C CA . THR A 1 86 ? -9.090 7.888 -3.228 1.00 70.62 86 THR A CA 1
ATOM 686 C C . THR A 1 86 ? -9.352 6.739 -2.253 1.00 70.62 86 THR A C 1
ATOM 688 O O . THR A 1 86 ? -10.500 6.508 -1.885 1.00 70.62 86 THR A O 1
ATOM 691 N N . VAL A 1 87 ? -8.311 6.029 -1.802 1.00 76.75 87 VAL A N 1
ATOM 692 C CA . VAL A 1 87 ? -8.494 4.939 -0.830 1.00 76.75 87 VAL A CA 1
ATOM 693 C C . VAL A 1 87 ? -8.707 5.475 0.581 1.00 76.75 87 VAL A C 1
ATOM 695 O O . VAL A 1 87 ? -9.492 4.892 1.315 1.00 76.75 87 VAL A O 1
ATOM 698 N N . GLY A 1 88 ? -8.069 6.591 0.945 1.00 79.44 88 GLY A N 1
ATOM 699 C CA . GLY A 1 88 ? -8.332 7.264 2.219 1.00 79.44 88 GLY A CA 1
ATOM 700 C C . GLY A 1 88 ? -9.796 7.681 2.345 1.00 79.44 88 GLY A C 1
ATOM 701 O O . GLY A 1 88 ? -10.442 7.332 3.326 1.00 79.44 88 GLY A O 1
ATOM 702 N N . TRP A 1 89 ? -10.337 8.315 1.300 1.00 81.00 89 TRP A N 1
ATOM 703 C CA . TRP A 1 89 ? -11.755 8.683 1.209 1.00 81.00 89 TRP A CA 1
ATOM 704 C C . TRP A 1 89 ? -12.690 7.477 1.233 1.00 81.00 89 TRP A C 1
ATOM 706 O O . TRP A 1 89 ? -13.699 7.490 1.925 1.00 81.00 89 TRP A O 1
ATOM 716 N N . TYR A 1 90 ? -12.357 6.418 0.494 1.00 84.94 90 TYR A N 1
ATOM 717 C CA . TYR A 1 90 ? -13.171 5.207 0.508 1.00 84.94 90 TYR A CA 1
ATOM 718 C C . TYR A 1 90 ? -13.190 4.556 1.893 1.00 84.94 90 TYR A C 1
ATOM 720 O O . TYR A 1 90 ? -14.252 4.167 2.363 1.00 84.94 90 TYR A O 1
ATOM 728 N N . ILE A 1 91 ? -12.030 4.455 2.553 1.00 86.31 91 ILE A N 1
ATOM 729 C CA . ILE A 1 91 ? -11.926 3.897 3.903 1.00 86.31 91 ILE A CA 1
ATOM 730 C C . ILE A 1 91 ? -12.724 4.753 4.889 1.00 86.31 91 ILE A C 1
ATOM 732 O O . ILE A 1 91 ? -13.470 4.189 5.682 1.00 86.31 91 ILE A O 1
ATOM 736 N N . SER A 1 92 ? -12.621 6.082 4.829 1.00 84.94 92 SER A N 1
ATOM 737 C CA . SER A 1 92 ? -13.364 6.950 5.746 1.00 84.94 92 SER A CA 1
ATOM 738 C C . SER A 1 92 ? -14.879 6.868 5.551 1.00 84.94 92 SER A C 1
ATOM 740 O O . SER A 1 92 ? -15.611 6.787 6.532 1.00 84.94 92 SER A O 1
ATOM 742 N N . ASP A 1 93 ? -15.355 6.774 4.308 1.00 87.38 93 ASP A N 1
ATOM 743 C CA . ASP A 1 93 ? -16.780 6.581 4.013 1.00 87.38 93 ASP A CA 1
ATOM 744 C C . ASP A 1 93 ? -17.319 5.254 4.570 1.00 87.38 93 ASP A C 1
ATOM 746 O O . ASP A 1 93 ? -18.442 5.192 5.064 1.00 87.38 93 ASP A O 1
ATOM 750 N N . VAL A 1 94 ? -16.539 4.173 4.505 1.00 88.44 94 VAL A N 1
ATOM 751 C CA . VAL A 1 94 ? -17.014 2.851 4.951 1.00 88.44 94 VAL A CA 1
ATOM 752 C C . VAL A 1 94 ? -16.879 2.632 6.455 1.00 88.44 94 VAL A C 1
ATOM 754 O O . VAL A 1 94 ? -17.589 1.790 7.012 1.00 88.44 94 VAL A O 1
ATOM 757 N N . VAL A 1 95 ? -15.983 3.375 7.114 1.00 89.12 95 VAL A N 1
ATOM 758 C CA . VAL A 1 95 ? -15.888 3.386 8.580 1.00 89.12 95 VAL A CA 1
ATOM 759 C C . VAL A 1 95 ? -16.813 4.414 9.230 1.00 89.12 95 VAL A C 1
ATOM 761 O O . VAL A 1 95 ? -16.928 4.429 10.455 1.00 89.12 95 VAL A O 1
ATOM 764 N N . GLU A 1 96 ? -17.501 5.244 8.444 1.00 87.44 96 GLU A N 1
ATOM 765 C CA . GLU A 1 96 ? -18.538 6.136 8.953 1.00 87.44 96 GLU A CA 1
ATOM 766 C C . GLU A 1 96 ? -19.597 5.308 9.707 1.00 87.44 96 GLU A C 1
ATOM 768 O O . GLU A 1 96 ? -20.102 4.290 9.221 1.00 87.44 96 GLU A O 1
ATOM 773 N N . GLY A 1 97 ? -19.892 5.692 10.950 1.00 86.00 97 GLY A N 1
ATOM 774 C CA . GLY A 1 97 ? -20.797 4.934 11.817 1.00 86.00 97 GLY A CA 1
ATOM 775 C C . GLY A 1 97 ? -20.168 3.753 12.579 1.00 86.00 97 GLY A C 1
ATOM 776 O O . GLY A 1 97 ? -20.893 2.958 13.185 1.00 86.00 97 GLY A O 1
ATOM 777 N N . LYS A 1 98 ? -18.843 3.541 12.500 1.00 92.50 98 LYS A N 1
ATOM 778 C CA . LYS A 1 98 ? -18.142 2.427 13.171 1.00 92.50 98 LYS A CA 1
ATOM 779 C C . LYS A 1 98 ? -17.340 2.915 14.373 1.00 92.50 98 LYS A C 1
ATOM 781 O O . LYS A 1 98 ? -16.506 3.801 14.252 1.00 92.50 98 LYS A O 1
ATOM 786 N N . CYS A 1 99 ? -17.511 2.250 15.518 1.00 93.75 99 CYS A N 1
ATOM 787 C CA . CYS A 1 99 ? -16.792 2.614 16.744 1.00 93.75 99 CYS A CA 1
ATOM 788 C C . CYS A 1 99 ? -15.423 1.94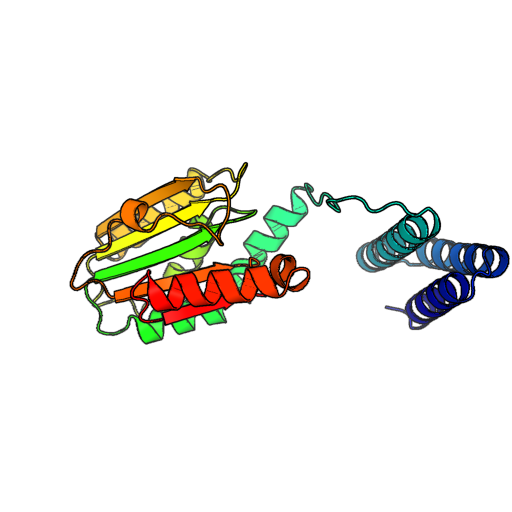5 16.902 1.00 93.75 99 CYS A C 1
ATOM 790 O O . CYS A 1 99 ? -14.541 2.523 17.538 1.00 93.75 99 CYS A O 1
ATOM 792 N N . LYS A 1 100 ? -15.250 0.725 16.384 1.00 96.00 100 LYS A N 1
ATOM 793 C CA . LYS A 1 100 ? -14.020 -0.067 16.520 1.00 96.00 100 LYS A CA 1
ATOM 794 C C . LYS A 1 100 ? -13.618 -0.606 15.159 1.00 96.00 100 LYS A C 1
ATOM 796 O O . LYS A 1 100 ? -14.394 -1.344 14.553 1.00 96.00 100 LYS A O 1
ATOM 801 N N . VAL A 1 101 ? -12.429 -0.246 14.692 1.00 95.25 101 VAL A N 1
ATOM 802 C CA . VAL A 1 101 ? -11.913 -0.661 13.382 1.00 95.25 101 VAL A CA 1
ATOM 803 C C . VAL A 1 101 ? -10.574 -1.359 13.564 1.00 95.25 101 VAL A C 1
ATOM 805 O O . VAL A 1 101 ? -9.691 -0.847 14.251 1.00 95.25 101 VAL A O 1
ATOM 808 N N . HIS A 1 102 ? -10.410 -2.512 12.919 1.00 95.81 102 HIS A N 1
ATOM 809 C CA . HIS A 1 102 ? -9.136 -3.214 12.803 1.00 95.81 102 HIS A CA 1
ATOM 810 C C . HIS A 1 102 ? -8.695 -3.212 11.348 1.00 95.81 102 HIS A C 1
ATOM 812 O O . HIS A 1 102 ? -9.357 -3.787 10.488 1.00 95.81 102 HIS A O 1
ATOM 818 N N . VAL A 1 103 ? -7.567 -2.572 11.066 1.00 94.00 103 VAL A N 1
ATOM 819 C CA . VAL A 1 103 ? -6.958 -2.589 9.744 1.00 94.00 103 VAL A CA 1
ATOM 820 C C . VAL A 1 103 ? -5.761 -3.524 9.725 1.00 94.00 103 VAL A C 1
ATOM 822 O O . VAL A 1 103 ? -4.821 -3.385 10.506 1.00 94.00 103 VAL A O 1
ATOM 825 N N . ILE A 1 104 ? -5.789 -4.462 8.790 1.00 93.81 104 ILE A N 1
ATOM 826 C CA . ILE A 1 104 ? -4.695 -5.357 8.447 1.00 93.81 104 ILE A CA 1
ATOM 827 C C . ILE A 1 104 ? -4.036 -4.785 7.190 1.00 93.81 104 ILE A C 1
ATOM 829 O O . ILE A 1 104 ? -4.605 -4.821 6.099 1.00 93.81 104 ILE A O 1
ATOM 833 N N . GLU A 1 105 ? -2.839 -4.236 7.348 1.00 91.31 105 GLU A N 1
ATOM 834 C CA . GLU A 1 105 ? -2.069 -3.606 6.278 1.00 91.31 105 GLU A CA 1
ATOM 835 C C . GLU A 1 105 ? -1.013 -4.588 5.759 1.00 91.31 105 GLU A C 1
ATOM 837 O O . GLU A 1 105 ? -0.125 -5.003 6.507 1.00 91.31 105 GLU A O 1
ATOM 842 N N . LEU A 1 106 ? -1.083 -4.956 4.478 1.00 89.38 106 LEU A N 1
ATOM 843 C CA . LEU A 1 106 ? -0.038 -5.749 3.830 1.00 89.38 106 LEU A CA 1
ATOM 844 C C . LEU A 1 106 ? 1.098 -4.831 3.360 1.00 89.38 106 LEU A C 1
ATOM 846 O O . LEU A 1 106 ? 0.989 -4.145 2.342 1.00 89.38 106 LEU A O 1
ATOM 850 N N . VAL A 1 107 ? 2.210 -4.863 4.090 1.00 83.62 107 VAL A N 1
ATOM 851 C CA . VAL A 1 107 ? 3.371 -3.989 3.922 1.00 83.62 107 VAL A CA 1
ATOM 852 C C . VAL A 1 107 ? 4.531 -4.739 3.275 1.00 83.62 107 VAL A C 1
ATOM 854 O O . VAL A 1 107 ? 5.007 -5.754 3.781 1.00 83.62 107 VAL A O 1
ATOM 857 N N . LYS A 1 108 ? 5.028 -4.225 2.149 1.00 76.69 108 LYS A N 1
ATOM 858 C CA . LYS A 1 108 ? 6.106 -4.880 1.398 1.00 76.69 108 LYS A CA 1
ATOM 859 C C . LYS A 1 108 ? 7.392 -4.073 1.294 1.00 76.69 108 LYS A C 1
ATOM 861 O O . LYS A 1 108 ? 8.458 -4.638 1.479 1.00 76.69 108 LYS A O 1
ATOM 866 N N . ASP A 1 109 ? 7.298 -2.795 0.941 1.00 72.06 109 ASP A N 1
ATOM 867 C CA . ASP A 1 109 ? 8.484 -1.995 0.602 1.00 72.06 109 ASP A CA 1
ATOM 868 C C . ASP A 1 109 ? 8.579 -0.681 1.396 1.00 72.06 109 ASP A C 1
ATOM 870 O O . ASP A 1 109 ? 9.616 -0.020 1.351 1.00 72.06 109 ASP A O 1
ATOM 874 N N . MET A 1 110 ? 7.515 -0.268 2.091 1.00 70.50 110 MET A N 1
ATOM 875 C CA . MET A 1 110 ? 7.435 1.028 2.771 1.00 70.50 110 MET A CA 1
ATOM 876 C C . MET A 1 110 ? 6.599 0.934 4.035 1.00 70.50 110 MET A C 1
ATOM 878 O O . MET A 1 110 ? 5.644 0.164 4.071 1.00 70.50 110 MET A O 1
ATOM 882 N N . ASP A 1 111 ? 6.945 1.728 5.046 1.00 72.81 111 ASP A N 1
ATOM 883 C CA . ASP A 1 111 ? 6.141 1.786 6.256 1.00 72.81 111 ASP A CA 1
ATOM 884 C C . ASP A 1 111 ? 4.714 2.263 5.966 1.00 72.81 111 ASP A C 1
ATOM 886 O O . ASP A 1 111 ? 4.453 3.038 5.042 1.00 72.81 111 ASP A O 1
ATOM 890 N N . GLY A 1 112 ? 3.772 1.723 6.736 1.00 76.88 112 GLY A N 1
ATOM 891 C CA . GLY A 1 112 ? 2.369 2.096 6.619 1.00 76.88 112 GLY A CA 1
ATOM 892 C C . GLY A 1 112 ? 2.008 3.333 7.442 1.00 76.88 112 GLY A C 1
ATOM 893 O O . GLY A 1 112 ? 0.922 3.872 7.256 1.00 76.88 112 GLY A O 1
ATOM 894 N N . TYR A 1 113 ? 2.872 3.805 8.349 1.00 84.56 113 TYR A N 1
ATOM 895 C CA . TYR A 1 113 ? 2.532 4.908 9.255 1.00 84.56 113 TYR A CA 1
ATOM 896 C C . TYR A 1 113 ? 2.263 6.209 8.502 1.00 84.56 113 TYR A C 1
ATOM 898 O O . TYR A 1 113 ? 1.225 6.829 8.731 1.00 84.56 113 TYR A O 1
ATOM 906 N N . GLU A 1 114 ? 3.134 6.586 7.560 1.00 79.44 114 GLU A N 1
ATOM 907 C CA . GLU A 1 114 ? 2.965 7.830 6.794 1.00 79.44 114 GLU A CA 1
ATOM 908 C C . GLU A 1 114 ? 1.667 7.821 5.976 1.00 79.44 114 GLU A C 1
ATOM 910 O O . GLU A 1 114 ? 0.954 8.822 5.886 1.00 79.44 114 GLU A O 1
ATOM 915 N N . GLN A 1 115 ? 1.316 6.657 5.424 1.00 81.62 115 GLN A N 1
ATOM 916 C CA . GLN A 1 115 ? 0.054 6.470 4.723 1.00 81.62 115 GLN A CA 1
ATOM 917 C C . GLN A 1 115 ? -1.133 6.745 5.649 1.00 81.62 115 GLN A C 1
ATOM 919 O O . GLN A 1 115 ? -2.038 7.487 5.269 1.00 81.62 115 GLN A O 1
ATOM 924 N N . TRP A 1 116 ? -1.162 6.130 6.833 1.00 87.62 116 TRP A N 1
ATOM 925 C CA . TRP A 1 116 ? -2.277 6.291 7.766 1.00 87.62 116 TRP A CA 1
ATOM 926 C C . TRP A 1 116 ? -2.360 7.721 8.297 1.00 87.62 116 TRP A C 1
ATOM 928 O O . TRP A 1 116 ? -3.453 8.282 8.315 1.00 87.62 116 TRP A O 1
ATOM 938 N N . ALA A 1 117 ? -1.225 8.354 8.601 1.00 87.31 117 ALA A N 1
ATOM 939 C CA . ALA A 1 117 ? -1.180 9.772 8.947 1.00 87.31 117 ALA A CA 1
ATOM 940 C C . ALA A 1 117 ? -1.780 10.647 7.830 1.00 87.31 117 ALA A C 1
ATOM 942 O O . ALA A 1 117 ? -2.633 11.491 8.099 1.00 87.31 117 ALA A O 1
ATOM 943 N N . SER A 1 118 ? -1.406 10.418 6.565 1.00 82.56 118 SER A N 1
ATOM 944 C CA . SER A 1 118 ? -1.986 11.138 5.422 1.00 82.56 118 SER A CA 1
ATOM 945 C C . SER A 1 118 ? -3.496 10.890 5.285 1.00 82.56 118 SER A C 1
ATOM 947 O O . SER A 1 118 ? -4.254 11.845 5.135 1.00 82.56 118 SER A O 1
ATOM 949 N N . ILE A 1 119 ? -3.962 9.642 5.418 1.00 84.56 119 ILE A N 1
ATOM 950 C CA . ILE A 1 119 ? -5.392 9.290 5.340 1.00 84.56 119 ILE A CA 1
ATOM 951 C C . ILE A 1 119 ? -6.210 10.025 6.409 1.00 84.56 119 ILE A C 1
ATOM 953 O O . ILE A 1 119 ? -7.250 10.598 6.082 1.00 84.56 119 ILE A O 1
ATOM 957 N N . PHE A 1 120 ? -5.736 10.064 7.657 1.00 86.75 120 PHE A N 1
ATOM 958 C CA . PHE A 1 120 ? -6.438 10.782 8.723 1.00 86.75 120 PHE A CA 1
ATOM 959 C C . PHE A 1 120 ? -6.491 12.292 8.478 1.00 86.75 120 PHE A C 1
ATOM 961 O O . PHE A 1 120 ? -7.517 12.907 8.746 1.00 86.75 120 PHE A O 1
ATOM 968 N N . ARG A 1 121 ? -5.436 12.897 7.915 1.00 83.88 121 ARG A N 1
ATOM 969 C CA . ARG A 1 121 ? -5.434 14.337 7.589 1.00 83.88 121 ARG A CA 1
ATOM 970 C C . ARG A 1 121 ? -6.385 14.710 6.451 1.00 83.88 121 ARG A C 1
ATOM 972 O O . ARG A 1 121 ? -6.756 15.873 6.331 1.00 83.88 121 ARG A O 1
ATOM 979 N N . GLN A 1 122 ? -6.723 13.769 5.574 1.00 78.94 122 GLN A N 1
ATOM 980 C CA . GLN A 1 122 ? -7.495 14.065 4.365 1.00 78.94 122 GLN A CA 1
ATOM 981 C C . GLN A 1 122 ? -8.995 14.221 4.622 1.00 78.94 122 GLN A C 1
ATOM 983 O O . GLN A 1 122 ? -9.695 14.758 3.765 1.00 78.94 122 GLN A O 1
ATOM 988 N N . THR A 1 123 ? -9.511 13.746 5.754 1.00 75.69 123 THR A N 1
ATOM 989 C CA . THR A 1 123 ? -10.954 13.665 5.986 1.00 75.69 123 THR A CA 1
ATOM 990 C C . THR A 1 123 ? -11.284 13.703 7.471 1.00 75.69 123 THR A C 1
ATOM 992 O O . THR A 1 123 ? -10.615 13.057 8.266 1.00 75.69 123 THR A O 1
ATOM 995 N N . ASP A 1 124 ? -12.355 14.406 7.834 1.00 76.88 124 ASP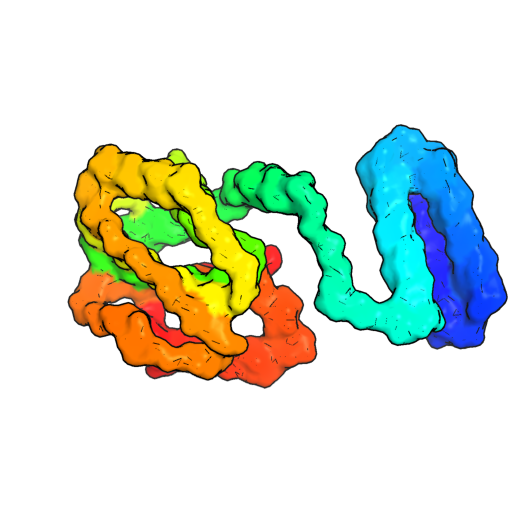 A N 1
ATOM 996 C CA . ASP A 1 124 ? -12.859 14.472 9.214 1.00 76.88 124 ASP A CA 1
ATOM 997 C C . ASP A 1 124 ? -13.887 13.364 9.514 1.00 76.88 124 ASP A C 1
ATOM 999 O O . ASP A 1 124 ? -14.487 13.317 10.590 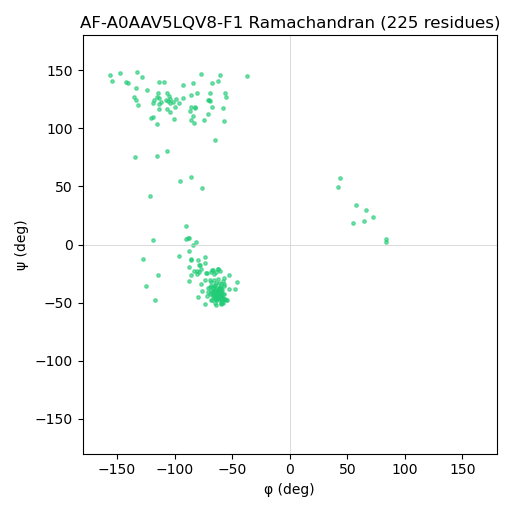1.00 76.88 124 ASP A O 1
ATOM 1003 N N . LYS A 1 125 ? -14.115 12.453 8.557 1.00 79.38 125 LYS A N 1
ATOM 1004 C CA . LYS A 1 125 ? -15.094 11.358 8.638 1.00 79.38 125 LYS A CA 1
ATOM 1005 C C . LYS A 1 125 ? -14.623 10.192 9.520 1.00 79.38 125 LYS A C 1
ATOM 1007 O O . LYS A 1 125 ? -14.712 9.030 9.143 1.00 79.38 125 LYS A O 1
ATOM 1012 N N . TRP A 1 126 ? -14.137 10.510 10.714 1.00 82.12 126 TRP A N 1
ATOM 1013 C CA . TRP A 1 126 ? -13.726 9.541 11.736 1.00 82.12 126 TRP A CA 1
ATOM 1014 C C . TRP A 1 126 ? -14.543 9.672 13.023 1.00 82.12 126 TRP A C 1
ATOM 1016 O O . TRP A 1 126 ? -14.255 8.989 13.994 1.00 82.12 126 TRP A O 1
ATOM 1026 N N . GLY A 1 127 ? -15.553 10.548 13.058 1.00 71.94 127 GLY A N 1
ATOM 1027 C CA . GLY A 1 127 ? -16.122 11.076 14.305 1.00 71.94 127 GLY A CA 1
ATOM 1028 C C . GLY A 1 127 ? -16.738 10.067 15.283 1.00 71.94 127 GLY A C 1
ATOM 1029 O O . GLY A 1 127 ? -16.823 10.366 16.469 1.00 71.94 127 GLY A O 1
ATOM 1030 N N . GLU A 1 128 ? -17.158 8.885 14.831 1.00 86.19 128 GLU A N 1
ATOM 1031 C CA . GLU A 1 128 ? -17.668 7.829 15.724 1.00 86.19 128 GLU A CA 1
ATOM 1032 C C . GLU A 1 128 ? -16.610 6.788 16.105 1.00 86.19 128 GLU A C 1
ATOM 1034 O O . GLU A 1 128 ? -16.841 5.961 16.994 1.00 86.19 128 GLU A O 1
ATOM 1039 N N . LEU A 1 129 ? -15.450 6.825 15.445 1.00 92.06 129 LEU A N 1
ATOM 1040 C CA . LEU A 1 129 ? -14.343 5.923 15.699 1.00 92.06 129 LEU A CA 1
ATOM 1041 C C . LEU A 1 129 ? -13.751 6.243 17.069 1.00 92.06 129 LEU A C 1
ATOM 1043 O O . LEU A 1 129 ? -13.329 7.359 17.341 1.00 92.06 129 LEU A O 1
ATOM 1047 N N . THR A 1 130 ? -13.712 5.238 17.934 1.00 94.50 130 THR A N 1
ATOM 1048 C CA . THR A 1 130 ? -13.145 5.359 19.286 1.00 94.50 130 THR A CA 1
ATOM 1049 C C . THR A 1 130 ? -11.905 4.497 19.452 1.00 94.50 130 THR A C 1
ATOM 1051 O O . THR A 1 130 ? -11.058 4.818 20.273 1.00 94.50 130 THR A O 1
ATOM 1054 N N . HIS A 1 131 ? -11.786 3.415 18.676 1.00 96.38 131 HIS A N 1
ATOM 1055 C CA . HIS A 1 131 ? -10.647 2.503 18.727 1.00 96.38 131 HIS A CA 1
ATOM 1056 C C . HIS A 1 131 ? -10.191 2.157 17.311 1.00 96.38 131 HIS A C 1
ATOM 1058 O O . HIS A 1 131 ? -10.987 1.668 16.500 1.00 96.38 131 HIS A O 1
ATOM 1064 N N . LEU A 1 132 ? -8.904 2.354 17.044 1.00 95.31 132 LEU A N 1
ATOM 1065 C CA . LEU A 1 132 ? -8.246 1.938 15.815 1.00 95.31 132 LEU A CA 1
ATOM 1066 C C . LEU A 1 132 ? -7.142 0.939 16.141 1.00 95.31 132 LEU A C 1
ATOM 1068 O O . LEU A 1 132 ? -6.184 1.265 16.839 1.00 95.31 132 LEU A O 1
ATOM 1072 N N . ARG A 1 133 ? -7.238 -0.256 15.561 1.00 96.25 133 ARG A N 1
ATOM 1073 C CA . ARG A 1 133 ? -6.178 -1.258 15.607 1.00 96.25 133 ARG A CA 1
ATOM 1074 C C . ARG A 1 133 ? -5.507 -1.371 14.246 1.00 96.25 133 ARG A C 1
ATOM 1076 O O . ARG A 1 133 ? -6.184 -1.643 13.263 1.00 96.25 133 ARG A O 1
ATOM 1083 N N . LEU A 1 134 ? -4.191 -1.209 14.175 1.00 95.06 134 LEU A N 1
ATOM 1084 C CA . LEU A 1 134 ? -3.401 -1.363 12.952 1.00 95.06 134 LEU A CA 1
ATOM 1085 C C . LEU A 1 134 ? -2.471 -2.574 13.080 1.00 95.06 134 LEU A C 1
ATOM 1087 O O . LEU A 1 134 ? -1.637 -2.653 13.976 1.00 95.06 134 LEU A O 1
ATOM 1091 N N . SER A 1 135 ? -2.604 -3.550 12.192 1.00 94.56 135 SER A N 1
ATOM 1092 C CA . SER A 1 135 ? -1.722 -4.717 12.112 1.00 94.56 135 SER A CA 1
ATOM 1093 C C . SER A 1 135 ? -0.972 -4.695 10.792 1.00 94.56 135 SER A C 1
ATOM 1095 O O . SER A 1 135 ? -1.534 -5.012 9.747 1.00 94.56 135 SER A O 1
ATOM 1097 N N . PHE A 1 136 ? 0.301 -4.321 10.843 1.00 92.56 136 PHE A N 1
ATOM 1098 C CA . PHE A 1 136 ? 1.181 -4.289 9.683 1.00 92.56 136 PHE A CA 1
ATOM 1099 C C . PHE A 1 136 ? 1.791 -5.673 9.476 1.00 92.56 136 PHE A C 1
ATOM 1101 O O . PHE A 1 136 ? 2.660 -6.089 10.242 1.00 92.56 136 PHE A O 1
ATOM 1108 N N . LEU A 1 137 ? 1.341 -6.391 8.449 1.00 91.50 137 LEU A N 1
ATOM 1109 C CA . LEU A 1 137 ? 1.965 -7.632 7.999 1.00 91.50 137 LEU A CA 1
ATOM 1110 C C . LEU A 1 137 ? 3.118 -7.280 7.065 1.00 91.50 137 LEU A C 1
ATOM 1112 O O . LEU A 1 137 ? 2.887 -6.800 5.960 1.00 91.50 137 LEU A O 1
ATOM 1116 N N . VAL A 1 138 ? 4.351 -7.502 7.508 1.00 89.12 138 VAL A N 1
ATOM 1117 C CA . VAL A 1 138 ? 5.554 -6.988 6.845 1.00 89.12 138 VAL A CA 1
ATOM 1118 C C . VAL A 1 138 ? 6.366 -8.128 6.242 1.00 89.12 138 VAL A C 1
ATOM 1120 O O . VAL A 1 138 ? 6.795 -9.030 6.964 1.00 89.12 138 VAL A O 1
ATOM 1123 N N . LEU A 1 139 ? 6.607 -8.069 4.929 1.00 83.50 139 LEU A N 1
ATOM 1124 C CA . LEU A 1 139 ? 7.671 -8.853 4.287 1.00 83.50 139 LEU A CA 1
ATOM 1125 C C . LEU A 1 139 ? 9.032 -8.193 4.578 1.00 83.50 139 LEU A C 1
ATOM 1127 O O . LEU A 1 139 ? 9.106 -6.977 4.705 1.00 83.50 139 LEU A O 1
ATOM 1131 N N . GLU A 1 140 ? 10.091 -8.995 4.715 1.00 72.69 140 GLU A N 1
ATOM 1132 C CA . GLU A 1 140 ? 11.423 -8.596 5.209 1.00 72.69 140 GLU A CA 1
ATOM 1133 C C . GLU A 1 140 ? 11.935 -7.194 4.787 1.00 72.69 140 GLU A C 1
ATOM 1135 O O . GLU A 1 140 ? 11.813 -6.783 3.635 1.00 72.69 140 GLU A O 1
ATOM 1140 N N . ASN A 1 141 ? 12.670 -6.540 5.701 1.00 68.81 141 ASN A N 1
ATOM 1141 C CA . ASN A 1 141 ? 13.472 -5.318 5.492 1.00 68.81 141 ASN A CA 1
ATOM 1142 C C . ASN A 1 141 ? 12.710 -3.992 5.291 1.00 68.81 141 ASN A C 1
ATOM 1144 O O . ASN A 1 141 ? 13.277 -3.044 4.744 1.00 68.81 141 ASN A O 1
ATOM 1148 N N . VAL A 1 142 ? 11.466 -3.878 5.763 1.00 76.44 142 VAL A N 1
ATOM 1149 C CA . VAL A 1 142 ? 10.794 -2.571 5.856 1.00 76.44 142 VAL A CA 1
ATOM 1150 C C . VAL A 1 142 ? 11.160 -1.886 7.170 1.00 76.44 142 VAL A C 1
ATOM 1152 O O . VAL A 1 142 ? 10.871 -2.390 8.253 1.00 76.44 142 VAL A O 1
ATOM 1155 N N . GLU A 1 143 ? 11.791 -0.721 7.067 1.00 79.62 143 GLU A N 1
ATOM 1156 C CA . GLU A 1 143 ? 12.054 0.162 8.204 1.00 79.62 143 GLU A CA 1
ATOM 1157 C C . GLU A 1 143 ? 10.841 1.058 8.451 1.00 79.62 143 GLU A C 1
ATOM 1159 O O . GLU A 1 143 ? 10.374 1.72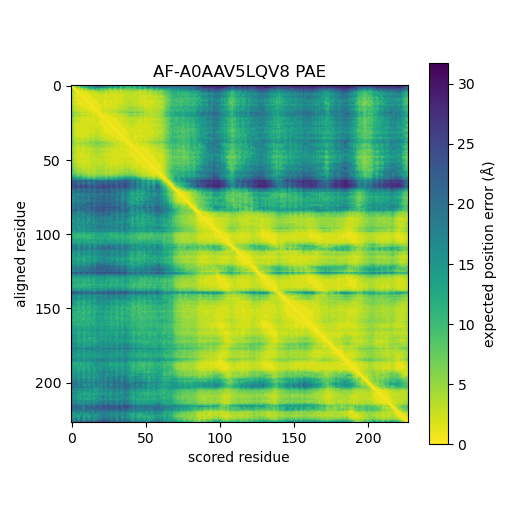0 7.524 1.00 79.62 143 GLU A O 1
ATOM 1164 N N . PHE A 1 144 ? 10.365 1.094 9.695 1.00 81.75 144 PHE A N 1
ATOM 1165 C CA . PHE A 1 144 ? 9.293 1.986 10.124 1.00 81.75 144 PHE A CA 1
ATOM 1166 C C . PHE A 1 144 ? 9.873 3.286 10.676 1.00 81.75 144 PHE A C 1
ATOM 1168 O O . PHE A 1 144 ? 10.723 3.267 11.570 1.00 81.75 144 PHE A O 1
ATOM 1175 N N . SER A 1 145 ? 9.421 4.415 10.131 1.00 84.50 145 SER A N 1
ATOM 1176 C CA . SER A 1 145 ? 9.837 5.745 10.562 1.00 84.50 145 SER A CA 1
ATOM 1177 C C . SER A 1 145 ? 9.269 6.099 11.938 1.00 84.50 145 SER A C 1
ATOM 1179 O O . SER A 1 145 ? 8.053 6.122 12.130 1.00 84.50 145 SER A O 1
ATOM 1181 N N . LYS A 1 146 ? 10.153 6.455 12.878 1.00 87.38 146 LYS A N 1
ATOM 1182 C CA . LYS A 1 146 ? 9.765 6.986 14.198 1.00 87.38 146 LYS A CA 1
ATOM 1183 C C . LYS A 1 146 ? 9.031 8.325 14.087 1.00 87.38 146 LYS A C 1
ATOM 1185 O O . LYS A 1 146 ? 8.142 8.609 14.875 1.00 87.38 146 LYS A O 1
ATOM 1190 N N . GLU A 1 147 ? 9.393 9.144 13.103 1.00 87.81 147 GLU A N 1
ATOM 1191 C CA . GLU A 1 147 ? 8.724 10.424 12.854 1.00 87.81 147 GLU A CA 1
ATOM 1192 C C . GLU A 1 147 ? 7.274 10.203 12.402 1.00 87.81 147 GLU A C 1
ATOM 1194 O O . GLU A 1 147 ? 6.357 10.816 12.942 1.00 87.81 147 GLU A O 1
ATOM 1199 N N . SER A 1 148 ? 7.050 9.264 11.477 1.00 84.69 148 SER A N 1
ATOM 1200 C CA . SER A 1 148 ? 5.702 8.928 11.003 1.00 84.69 148 SER A CA 1
ATOM 1201 C C . SER A 1 148 ? 4.865 8.233 12.086 1.00 84.69 148 SER A C 1
ATOM 1203 O O . SER A 1 148 ? 3.649 8.409 12.129 1.00 84.69 148 SER A O 1
ATOM 1205 N N . GLU A 1 149 ? 5.501 7.480 12.988 1.00 91.00 149 GLU A N 1
ATOM 1206 C CA . GLU A 1 149 ? 4.865 6.918 14.187 1.00 91.00 149 GLU A CA 1
ATOM 1207 C C . GLU A 1 149 ? 4.384 8.018 15.149 1.00 91.00 149 GLU A C 1
ATOM 1209 O O . GLU A 1 149 ? 3.212 8.039 15.524 1.00 91.00 149 GLU A O 1
ATOM 1214 N N . GLU A 1 150 ? 5.261 8.957 15.520 1.00 93.31 150 GLU A N 1
ATOM 1215 C CA . GLU A 1 150 ? 4.926 10.082 16.409 1.00 93.31 150 GLU A CA 1
ATOM 1216 C C . GLU A 1 150 ? 3.799 10.946 15.833 1.00 93.31 150 GLU A C 1
ATOM 1218 O O . GLU A 1 150 ? 2.896 11.384 16.551 1.00 93.31 150 GLU A O 1
ATOM 1223 N N . GLU A 1 151 ? 3.832 11.157 14.523 1.00 90.56 151 GLU A N 1
ATOM 1224 C CA . GLU A 1 151 ? 2.811 11.886 13.789 1.00 90.56 151 GLU A CA 1
ATOM 1225 C C . GLU A 1 151 ? 1.453 11.174 13.805 1.00 90.56 151 GLU A C 1
ATOM 1227 O O . GLU A 1 151 ? 0.437 11.809 14.095 1.00 90.56 151 GLU A O 1
ATOM 1232 N N . LEU A 1 152 ? 1.426 9.864 13.535 1.00 92.19 152 LEU A N 1
ATOM 1233 C CA . LEU A 1 152 ? 0.200 9.069 13.584 1.00 92.19 152 LEU A CA 1
ATOM 1234 C C . LEU A 1 152 ? -0.421 9.103 14.985 1.00 92.19 152 LEU A C 1
ATOM 1236 O O . LEU A 1 152 ? -1.618 9.355 15.107 1.00 92.19 152 LEU A O 1
ATOM 1240 N N . ILE A 1 153 ? 0.397 8.931 16.030 1.00 95.12 153 ILE A N 1
ATOM 1241 C CA . ILE A 1 153 ? -0.037 9.019 17.432 1.00 95.12 153 ILE A CA 1
ATOM 1242 C C . ILE A 1 153 ? -0.632 10.397 17.733 1.00 95.12 153 ILE A C 1
ATOM 1244 O O . ILE A 1 153 ? -1.679 10.493 18.376 1.00 95.12 153 ILE A O 1
ATOM 1248 N N . ARG A 1 154 ? 0.019 11.477 17.280 1.00 95.19 154 ARG A N 1
ATOM 1249 C CA . ARG A 1 154 ? -0.483 12.841 17.492 1.00 95.19 154 ARG A CA 1
ATOM 1250 C C . ARG A 1 154 ? -1.865 13.017 16.868 1.00 95.19 154 ARG A C 1
ATOM 1252 O O . ARG A 1 154 ? -2.776 13.466 17.554 1.00 95.19 154 ARG A O 1
ATOM 1259 N N . ILE A 1 155 ? -2.031 12.609 15.610 1.00 92.50 155 ILE A N 1
ATOM 1260 C CA . ILE A 1 155 ? -3.301 12.743 14.888 1.00 92.50 155 ILE A CA 1
ATOM 1261 C C . ILE A 1 155 ? -4.416 11.939 15.568 1.00 92.50 155 ILE A C 1
ATOM 1263 O O . ILE A 1 155 ? -5.509 12.464 15.771 1.00 92.50 155 ILE A O 1
ATOM 1267 N N . THR A 1 156 ? -4.160 10.686 15.960 1.00 93.12 156 THR A N 1
ATOM 1268 C CA . THR A 1 156 ? -5.186 9.870 16.630 1.00 93.12 156 THR A CA 1
ATOM 1269 C C . THR A 1 156 ? -5.560 10.430 17.999 1.00 93.12 156 THR A C 1
ATOM 1271 O O . THR A 1 156 ? -6.736 10.411 18.355 1.00 93.12 156 THR A O 1
ATOM 1274 N N . ASN A 1 157 ? -4.599 10.995 18.738 1.00 94.12 157 ASN A N 1
ATOM 1275 C CA . ASN A 1 157 ? -4.871 1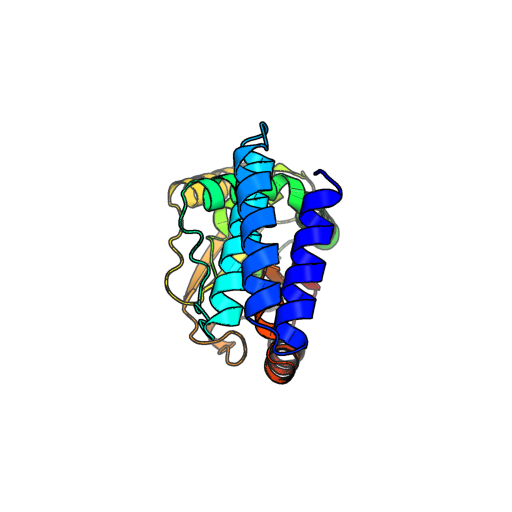1.661 20.013 1.00 94.12 157 ASN A CA 1
ATOM 1276 C C . ASN A 1 157 ? -5.735 12.916 19.836 1.00 94.12 157 ASN A C 1
ATOM 1278 O O . ASN A 1 157 ? -6.694 13.093 20.585 1.00 94.12 157 ASN A O 1
ATOM 1282 N N . ASP A 1 158 ? -5.439 13.753 18.837 1.00 93.31 158 ASP A N 1
ATOM 1283 C CA . ASP A 1 158 ? -6.228 14.956 18.533 1.00 93.31 158 ASP A CA 1
ATOM 1284 C C . ASP A 1 158 ? -7.683 14.596 18.164 1.00 93.31 158 ASP A C 1
ATOM 1286 O O . ASP A 1 158 ? -8.628 15.305 18.519 1.00 93.31 158 ASP A O 1
ATOM 1290 N N . LEU A 1 159 ? -7.874 13.443 17.515 1.00 90.94 159 LEU A N 1
ATOM 1291 C CA . LEU A 1 159 ? -9.182 12.880 17.165 1.00 90.94 159 LEU A CA 1
ATOM 1292 C C . LEU A 1 159 ? -9.837 12.066 18.296 1.00 90.94 159 LEU A C 1
ATOM 1294 O O . LEU A 1 159 ? -10.956 11.596 18.121 1.00 90.94 159 LEU A O 1
ATOM 1298 N N . HIS A 1 160 ? -9.187 11.929 19.458 1.00 92.81 160 HIS A N 1
ATOM 1299 C CA . HIS A 1 160 ? -9.655 11.126 20.599 1.00 92.81 160 HIS A CA 1
ATOM 1300 C C . HIS A 1 160 ? -9.894 9.640 20.262 1.00 92.81 160 HIS A C 1
ATOM 1302 O O . HIS A 1 160 ? -10.788 8.999 20.815 1.00 92.81 160 HIS A O 1
ATOM 1308 N N . ILE A 1 161 ? -9.075 9.089 19.364 1.00 94.44 161 ILE A N 1
ATOM 1309 C CA . ILE A 1 161 ? -9.097 7.683 18.954 1.00 94.44 161 ILE A CA 1
ATOM 1310 C C . ILE A 1 161 ? -8.014 6.926 19.726 1.00 94.44 161 ILE A C 1
ATOM 1312 O O . ILE A 1 161 ? -6.833 7.268 19.651 1.00 94.44 161 ILE A O 1
ATOM 1316 N N . GLU A 1 162 ? -8.395 5.856 20.423 1.00 96.31 162 GLU A N 1
ATOM 1317 C CA . GLU A 1 162 ? -7.438 4.932 21.032 1.00 96.31 162 GLU A CA 1
ATOM 1318 C C . GLU A 1 162 ? -6.740 4.116 19.937 1.00 96.31 162 GLU A C 1
ATOM 1320 O O . GLU A 1 162 ? -7.365 3.304 19.249 1.00 96.31 162 GLU A O 1
ATOM 1325 N N . LEU A 1 163 ? -5.440 4.352 19.765 1.00 96.12 163 LEU A N 1
ATOM 1326 C CA . LEU A 1 163 ? -4.614 3.690 18.762 1.00 96.12 163 LEU A CA 1
ATOM 1327 C C . LEU A 1 163 ? -3.870 2.487 19.364 1.00 96.12 163 LEU A C 1
ATOM 1329 O O . LEU A 1 163 ? -3.038 2.639 20.257 1.00 96.12 163 LEU A O 1
ATOM 1333 N N . GLU A 1 164 ? -4.089 1.303 18.794 1.00 96.12 164 GLU A N 1
ATOM 1334 C CA . GLU A 1 164 ? -3.265 0.107 18.990 1.00 96.12 164 GLU A CA 1
ATOM 1335 C C . GLU A 1 164 ? -2.579 -0.232 17.662 1.00 96.12 164 GLU A C 1
ATOM 1337 O O . GLU A 1 164 ? -3.254 -0.405 16.651 1.00 96.12 164 GLU A O 1
ATOM 1342 N N . TYR A 1 165 ? -1.254 -0.382 17.622 1.00 93.69 165 TYR A N 1
ATOM 1343 C CA . TYR A 1 165 ? -0.570 -0.844 16.411 1.00 93.69 165 TYR A CA 1
ATOM 1344 C C . TYR A 1 165 ? 0.445 -1.945 16.688 1.00 93.69 165 TYR A C 1
ATOM 1346 O O . TYR A 1 165 ? 1.048 -2.019 17.757 1.00 93.69 165 TYR A O 1
ATOM 1354 N N . ARG A 1 166 ? 0.615 -2.833 15.704 1.00 93.19 166 ARG A N 1
ATOM 1355 C CA . ARG A 1 166 ? 1.527 -3.977 15.770 1.00 93.19 166 ARG A CA 1
ATOM 1356 C C . ARG A 1 166 ? 2.199 -4.209 14.431 1.00 93.19 166 ARG A C 1
ATOM 1358 O O . ARG A 1 166 ? 1.550 -4.158 13.388 1.00 93.19 166 ARG A O 1
ATOM 1365 N N . ILE A 1 167 ? 3.482 -4.539 14.484 1.00 91.56 167 ILE A N 1
ATOM 1366 C CA . ILE A 1 167 ? 4.257 -4.980 13.329 1.00 91.56 167 ILE A CA 1
ATOM 1367 C C . ILE A 1 167 ? 4.441 -6.491 13.441 1.00 91.56 167 ILE A C 1
ATOM 1369 O O . ILE A 1 167 ? 4.983 -6.987 14.427 1.00 91.56 167 ILE A O 1
ATOM 1373 N N . ILE A 1 168 ? 3.977 -7.223 12.433 1.00 91.81 168 ILE A N 1
ATOM 1374 C CA . ILE A 1 168 ? 4.002 -8.683 12.377 1.00 91.81 168 ILE A CA 1
ATOM 1375 C C . ILE A 1 168 ? 4.822 -9.075 11.151 1.00 91.81 168 ILE A C 1
ATOM 1377 O O . ILE A 1 168 ? 4.391 -8.905 10.011 1.00 91.81 168 ILE A O 1
ATOM 1381 N N . ALA A 1 169 ? 6.020 -9.603 11.385 1.00 89.44 169 ALA A N 1
ATOM 1382 C CA . ALA A 1 169 ? 6.851 -10.128 10.311 1.00 89.44 169 ALA A CA 1
ATOM 1383 C C . ALA A 1 169 ? 6.231 -11.413 9.743 1.00 89.44 169 ALA A C 1
ATOM 1385 O O . ALA A 1 169 ? 5.895 -12.333 10.494 1.00 89.44 169 ALA A O 1
ATOM 1386 N N . VAL A 1 170 ? 6.096 -11.486 8.419 1.00 88.38 170 VAL A N 1
ATOM 1387 C CA . VAL A 1 170 ? 5.587 -12.665 7.710 1.00 88.38 170 VAL A CA 1
ATOM 1388 C C . VAL A 1 170 ? 6.553 -13.069 6.601 1.00 88.38 170 VAL A C 1
ATOM 1390 O O . VAL A 1 170 ? 7.153 -12.228 5.941 1.00 88.38 170 VAL A O 1
ATOM 1393 N N . ASN A 1 171 ? 6.691 -14.375 6.369 1.00 84.69 171 ASN A N 1
ATOM 1394 C CA . ASN A 1 171 ? 7.534 -14.894 5.282 1.00 84.69 171 ASN A CA 1
ATOM 1395 C C . ASN A 1 171 ? 6.822 -14.837 3.923 1.00 84.69 171 ASN A C 1
ATOM 1397 O O . ASN A 1 171 ? 7.456 -14.824 2.871 1.00 84.69 171 ASN A O 1
ATOM 1401 N N . SER A 1 172 ? 5.489 -14.856 3.945 1.00 84.88 172 SER A N 1
ATOM 1402 C CA . SER A 1 172 ? 4.637 -14.824 2.765 1.00 84.88 172 SER A CA 1
ATOM 1403 C C . SER A 1 172 ? 3.262 -14.280 3.132 1.00 84.88 172 SER A C 1
ATOM 1405 O O . SER A 1 172 ? 2.735 -14.575 4.204 1.00 84.88 172 SER A O 1
ATOM 1407 N N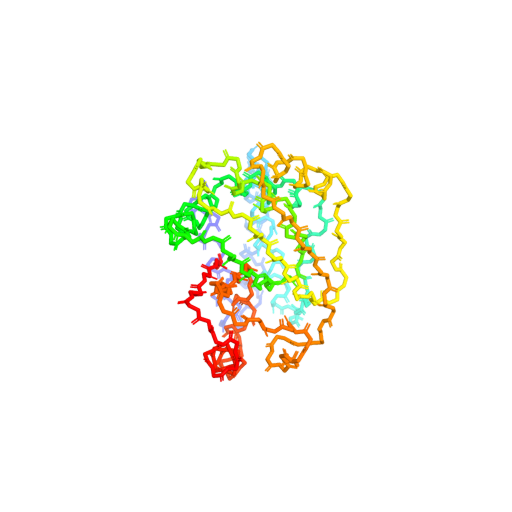 . PHE A 1 173 ? 2.643 -13.548 2.207 1.00 85.56 173 PHE A N 1
ATOM 1408 C CA . PHE A 1 173 ? 1.244 -13.149 2.333 1.00 85.56 173 PHE A CA 1
ATOM 1409 C C . PHE A 1 173 ? 0.261 -14.280 1.999 1.00 85.56 173 PHE A C 1
ATOM 1411 O O . PHE A 1 173 ? -0.903 -14.214 2.382 1.00 85.56 173 PHE A O 1
ATOM 1418 N N . THR A 1 174 ? 0.695 -15.338 1.309 1.00 85.50 174 THR A N 1
ATOM 1419 C CA . THR A 1 174 ? -0.184 -16.480 1.001 1.00 85.50 174 THR A CA 1
ATOM 1420 C C . THR A 1 174 ? -0.368 -17.423 2.184 1.00 85.50 174 THR A C 1
ATOM 1422 O O . THR A 1 174 ? -1.383 -18.109 2.261 1.00 85.50 174 THR A O 1
ATOM 1425 N N . ASP A 1 175 ? 0.584 -17.427 3.118 1.00 83.75 175 ASP A N 1
ATOM 1426 C CA . ASP A 1 175 ? 0.672 -18.391 4.220 1.00 83.75 175 ASP A CA 1
ATOM 1427 C C . ASP A 1 175 ? 0.646 -17.679 5.581 1.00 83.75 175 ASP A C 1
ATOM 1429 O O . ASP A 1 175 ? 1.401 -17.999 6.496 1.00 83.75 175 ASP A O 1
ATOM 1433 N N . ILE A 1 176 ? -0.227 -16.674 5.704 1.00 85.19 176 ILE A N 1
ATOM 1434 C CA . ILE A 1 176 ? -0.390 -15.888 6.932 1.00 85.19 176 ILE A CA 1
ATOM 1435 C C . ILE A 1 176 ? -1.052 -16.749 8.009 1.00 85.19 176 ILE A C 1
ATOM 1437 O O . ILE A 1 176 ? -2.172 -17.243 7.826 1.00 85.19 176 ILE A O 1
ATOM 1441 N N . ASP A 1 177 ? -0.399 -16.870 9.162 1.00 85.69 177 ASP A N 1
ATOM 1442 C CA . ASP A 1 177 ? -1.018 -17.392 10.375 1.00 85.69 177 ASP A CA 1
ATOM 1443 C C . ASP A 1 177 ? -1.960 -16.335 10.972 1.00 85.69 177 ASP A C 1
ATOM 1445 O O . ASP A 1 177 ? -1.530 -15.319 11.511 1.00 85.69 177 ASP A O 1
ATOM 1449 N N . VAL A 1 178 ? -3.270 -16.566 10.852 1.00 81.50 178 VAL A N 1
ATOM 1450 C CA . VAL A 1 178 ? -4.301 -15.609 11.285 1.00 81.50 178 VAL A CA 1
ATOM 1451 C C . VAL A 1 178 ? -4.428 -15.543 12.807 1.00 81.50 178 VAL A C 1
ATOM 1453 O O . VAL A 1 178 ? -4.960 -14.566 13.326 1.00 81.50 178 VAL A O 1
ATOM 1456 N N . SER A 1 179 ? -3.882 -16.513 13.546 1.00 86.38 179 SER A N 1
ATOM 1457 C CA . SER A 1 179 ? -3.836 -16.412 15.009 1.00 86.38 179 SER A CA 1
ATOM 1458 C C . SER A 1 179 ? -3.009 -15.207 15.477 1.00 86.38 179 SER A C 1
ATOM 1460 O O . SER A 1 179 ? -3.360 -14.582 16.475 1.00 86.38 179 SER A O 1
ATOM 1462 N N . LEU A 1 180 ? -1.997 -14.803 14.696 1.00 88.12 180 LEU A N 1
ATOM 1463 C CA . LEU A 1 180 ? -1.164 -13.625 14.960 1.00 88.12 180 LEU A CA 1
ATOM 1464 C C . LEU A 1 180 ? -1.933 -12.303 14.844 1.00 88.12 180 LEU A C 1
ATOM 1466 O O . LEU A 1 180 ? -1.508 -11.295 15.403 1.00 88.12 180 LEU A O 1
ATOM 1470 N N . LEU A 1 181 ? -3.052 -12.296 14.113 1.00 89.50 181 LEU A N 1
ATOM 1471 C CA . LEU A 1 181 ? -3.885 -11.108 13.936 1.00 89.50 181 LEU A CA 1
ATOM 1472 C C . LEU A 1 181 ? -4.797 -10.844 15.139 1.00 89.50 181 LEU A C 1
ATOM 1474 O O . LEU A 1 181 ? -5.349 -9.749 15.230 1.00 89.50 181 LEU A O 1
ATOM 1478 N N . GLU A 1 182 ? -4.954 -11.814 16.051 1.00 90.81 182 GLU A N 1
ATOM 1479 C CA . GLU A 1 182 ? -5.812 -11.711 17.240 1.00 90.81 182 GLU A CA 1
ATOM 1480 C C . GLU A 1 182 ? -7.175 -11.079 16.918 1.00 90.81 182 GLU A C 1
ATOM 1482 O O . GLU A 1 182 ? -7.531 -10.027 17.446 1.00 90.81 182 GLU A O 1
ATOM 1487 N N . MET A 1 183 ? -7.916 -11.667 15.977 1.00 90.44 183 MET A N 1
ATOM 1488 C CA . MET A 1 183 ? -9.219 -11.143 15.552 1.00 90.44 183 MET A CA 1
ATOM 1489 C C . MET A 1 183 ? -10.166 -11.009 16.755 1.00 90.44 183 MET A C 1
ATOM 1491 O O . MET A 1 183 ? -10.321 -11.967 17.518 1.00 90.44 183 MET A O 1
ATOM 1495 N N . ARG A 1 184 ? -10.807 -9.844 16.923 1.00 92.00 184 ARG A N 1
ATOM 1496 C CA . ARG A 1 184 ? -11.734 -9.577 18.034 1.00 92.00 184 ARG A CA 1
ATOM 1497 C C . ARG A 1 184 ? -13.154 -9.403 17.509 1.00 92.00 184 ARG A C 1
ATOM 1499 O O . ARG A 1 184 ? -13.376 -8.774 16.478 1.00 92.00 184 ARG A O 1
ATOM 1506 N N . ASP A 1 185 ? -14.126 -9.947 18.234 1.00 89.44 185 ASP A N 1
ATOM 1507 C CA . ASP A 1 185 ? -15.533 -9.770 17.878 1.00 89.44 185 ASP A CA 1
ATOM 1508 C C . ASP A 1 185 ? -15.959 -8.301 18.062 1.00 89.44 185 ASP A C 1
ATOM 1510 O O . ASP A 1 185 ? -15.598 -7.642 19.041 1.00 89.44 185 ASP A O 1
ATOM 1514 N N . GLY A 1 186 ? -16.757 -7.792 17.119 1.00 90.19 186 GLY A N 1
ATOM 1515 C CA . GLY A 1 186 ? -17.277 -6.421 17.142 1.00 90.19 186 GLY A CA 1
ATOM 1516 C C . GLY A 1 186 ? -16.331 -5.351 16.585 1.00 90.19 186 GLY A C 1
ATOM 1517 O O . GLY A 1 186 ? -16.692 -4.175 16.610 1.00 90.19 186 GLY A O 1
ATOM 1518 N N . GLU A 1 187 ? -15.153 -5.728 16.081 1.00 94.31 187 GLU A N 1
ATOM 1519 C CA . GLU A 1 187 ? -14.324 -4.857 15.241 1.00 94.31 187 GLU A CA 1
ATOM 1520 C C . GLU A 1 187 ? -14.792 -4.930 13.783 1.00 94.31 187 GLU A C 1
ATOM 1522 O O . GLU A 1 187 ? -15.097 -6.009 13.278 1.00 94.31 187 GLU A O 1
ATOM 1527 N N . PHE A 1 188 ? -14.828 -3.781 13.108 1.00 94.38 188 PHE A N 1
ATOM 1528 C CA . PHE A 1 188 ? -14.975 -3.711 11.657 1.00 94.38 188 PHE A CA 1
ATOM 1529 C C . PHE A 1 188 ? -13.602 -3.916 11.009 1.00 94.38 188 PHE A C 1
ATOM 1531 O O . PHE A 1 188 ? -12.675 -3.143 11.270 1.00 94.38 188 PHE A O 1
ATOM 1538 N N . VAL A 1 189 ? -13.451 -4.966 10.204 1.00 94.69 189 VAL A N 1
ATOM 1539 C CA . VAL A 1 189 ? -12.152 -5.446 9.719 1.00 94.69 189 VAL A CA 1
ATOM 1540 C C . VAL A 1 189 ? -11.902 -5.005 8.282 1.00 94.69 189 VAL A C 1
ATOM 1542 O O . VAL A 1 189 ? -12.638 -5.361 7.357 1.00 94.69 189 VAL A O 1
ATOM 1545 N N . ILE A 1 190 ? -10.796 -4.294 8.080 1.00 93.19 190 ILE A N 1
ATOM 1546 C CA . ILE A 1 190 ? -10.335 -3.831 6.771 1.00 93.19 190 ILE A CA 1
ATOM 1547 C C . ILE A 1 190 ? -9.018 -4.517 6.432 1.00 93.19 190 ILE A C 1
ATOM 1549 O O . ILE A 1 190 ? -8.080 -4.487 7.221 1.00 93.19 190 ILE A O 1
ATOM 1553 N N . VAL A 1 191 ? -8.908 -5.083 5.233 1.00 92.62 191 VAL A N 1
ATOM 1554 C CA . VAL A 1 191 ? -7.618 -5.510 4.671 1.00 92.62 191 VAL A CA 1
ATOM 1555 C C . VAL A 1 191 ? -7.194 -4.505 3.611 1.00 92.62 191 VAL A C 1
ATOM 1557 O O . VAL A 1 191 ? -7.840 -4.397 2.569 1.00 92.62 191 VAL A O 1
ATOM 1560 N N . ASN A 1 192 ? -6.104 -3.778 3.858 1.00 89.56 192 ASN A N 1
ATOM 1561 C CA . ASN A 1 192 ? -5.534 -2.849 2.885 1.00 89.56 192 ASN A CA 1
ATOM 1562 C C . ASN A 1 192 ? -4.268 -3.438 2.250 1.00 89.56 192 ASN A C 1
ATOM 1564 O O . ASN A 1 192 ? -3.339 -3.874 2.931 1.00 89.56 192 ASN A O 1
ATOM 1568 N N . CYS A 1 193 ? -4.246 -3.442 0.918 1.00 86.12 193 CYS A N 1
ATOM 1569 C CA . CYS A 1 193 ? -3.161 -3.969 0.101 1.00 86.12 193 CYS A CA 1
ATOM 1570 C C . CYS A 1 193 ? -2.561 -2.851 -0.752 1.00 86.12 193 CYS A C 1
ATOM 1572 O O . CYS A 1 193 ? -3.176 -2.418 -1.731 1.00 86.12 193 CYS A O 1
ATOM 1574 N N . MET A 1 194 ? -1.340 -2.418 -0.444 1.00 78.31 194 MET A N 1
ATOM 1575 C CA . MET A 1 194 ? -0.630 -1.416 -1.240 1.00 78.31 194 MET A CA 1
ATOM 1576 C C . MET A 1 194 ? 0.503 -2.045 -2.062 1.00 78.31 194 MET A C 1
ATOM 1578 O O . MET A 1 194 ? 1.455 -2.585 -1.508 1.00 78.31 194 MET A O 1
ATOM 1582 N N . PHE A 1 195 ? 0.415 -1.982 -3.396 1.00 74.50 195 PHE A N 1
ATOM 1583 C CA . PHE A 1 195 ? 1.418 -2.513 -4.339 1.00 74.50 195 PHE A CA 1
ATOM 1584 C C . PHE A 1 195 ? 1.767 -4.005 -4.151 1.00 74.50 195 PHE A C 1
ATOM 1586 O O . PHE A 1 195 ? 2.792 -4.488 -4.641 1.00 74.50 195 PHE A O 1
ATOM 1593 N N . VAL A 1 196 ? 0.909 -4.765 -3.465 1.00 76.69 196 VAL A N 1
ATOM 1594 C CA . VAL A 1 196 ? 1.111 -6.199 -3.204 1.00 76.69 196 VAL A CA 1
ATOM 1595 C C . VAL A 1 196 ? 0.816 -7.032 -4.451 1.00 76.69 196 VAL A C 1
ATOM 1597 O O . VAL A 1 196 ? 1.551 -7.964 -4.776 1.00 76.69 196 VAL A O 1
ATOM 1600 N N . PHE A 1 197 ? -0.235 -6.675 -5.194 1.00 75.69 197 PHE A N 1
ATOM 1601 C CA . PHE A 1 197 ? -0.724 -7.493 -6.305 1.00 75.69 197 PHE A CA 1
ATOM 1602 C C . PHE A 1 197 ? 0.180 -7.448 -7.536 1.00 75.69 197 PHE A C 1
ATOM 1604 O O . PHE A 1 197 ? 0.286 -8.448 -8.238 1.00 75.69 197 PHE A O 1
ATOM 1611 N N . SER A 1 198 ? 0.886 -6.342 -7.781 1.00 68.31 198 SER A N 1
ATOM 1612 C CA . SER A 1 198 ? 1.728 -6.177 -8.974 1.00 68.31 198 SER A CA 1
ATOM 1613 C C . SER A 1 198 ? 2.820 -7.252 -9.102 1.00 68.31 198 SER A C 1
ATOM 1615 O O . SER A 1 198 ? 3.128 -7.667 -10.217 1.00 68.31 198 SER A O 1
ATOM 1617 N N . LYS A 1 199 ? 3.350 -7.774 -7.983 1.00 63.19 199 LYS A N 1
ATOM 1618 C CA . LYS A 1 199 ? 4.259 -8.940 -7.980 1.00 63.19 199 LYS A CA 1
ATOM 1619 C C . LYS A 1 199 ? 3.540 -10.290 -7.969 1.00 63.19 199 LYS A C 1
ATOM 1621 O O . LYS A 1 199 ? 4.104 -11.265 -8.442 1.00 63.19 199 LYS A O 1
ATOM 1626 N N . MET A 1 200 ? 2.319 -10.368 -7.448 1.00 67.06 200 MET A N 1
ATOM 1627 C CA . MET A 1 200 ? 1.549 -11.618 -7.445 1.00 67.06 200 MET A CA 1
ATOM 1628 C C . MET A 1 200 ? 0.935 -11.936 -8.811 1.00 67.06 200 MET A C 1
ATOM 1630 O O . MET A 1 200 ? 0.654 -13.092 -9.098 1.00 67.06 200 MET A O 1
ATOM 1634 N N . LEU A 1 201 ? 0.776 -10.941 -9.689 1.00 64.94 201 LEU A N 1
ATOM 1635 C CA . LEU A 1 201 ? 0.263 -11.145 -11.047 1.00 64.94 201 LEU A CA 1
ATOM 1636 C C . LEU A 1 201 ? 1.182 -12.007 -11.928 1.00 64.94 201 LEU A C 1
ATOM 1638 O O . LEU A 1 201 ? 0.691 -12.637 -12.862 1.00 64.94 201 LEU A O 1
ATOM 1642 N N . SER A 1 202 ? 2.486 -12.094 -11.634 1.00 64.38 202 SER A N 1
ATOM 1643 C CA . SER A 1 202 ? 3.371 -13.055 -12.315 1.00 64.38 202 SER A CA 1
ATOM 1644 C C . SER A 1 202 ? 3.159 -14.505 -11.860 1.00 64.38 202 SER A C 1
ATOM 1646 O O . SER A 1 202 ? 3.671 -15.421 -12.498 1.00 64.38 202 SER A O 1
ATOM 1648 N N . GLU A 1 203 ? 2.394 -14.723 -10.787 1.00 68.50 203 GLU A N 1
ATOM 1649 C CA . GLU A 1 203 ? 2.134 -16.018 -10.160 1.00 68.50 203 GLU A CA 1
ATOM 1650 C C . GLU A 1 203 ? 0.631 -16.155 -9.855 1.00 68.50 203 GLU A C 1
ATOM 1652 O O . GLU A 1 203 ? 0.205 -16.035 -8.710 1.00 68.50 203 GLU A O 1
ATOM 1657 N N . ALA A 1 204 ? -0.198 -16.412 -10.875 1.00 68.06 204 ALA A N 1
ATOM 1658 C CA . ALA A 1 204 ? -1.668 -16.429 -10.754 1.00 68.06 204 ALA A CA 1
ATOM 1659 C C . ALA A 1 204 ? -2.203 -17.245 -9.552 1.00 68.06 204 ALA A C 1
ATOM 1661 O O . ALA A 1 204 ? -3.116 -16.806 -8.855 1.00 68.06 204 ALA A O 1
ATOM 1662 N N . LEU A 1 205 ? -1.571 -18.384 -9.245 1.00 78.38 205 LEU A N 1
ATOM 1663 C CA . LEU A 1 205 ? -1.916 -19.225 -8.093 1.00 78.38 205 LEU A CA 1
ATOM 1664 C C . LEU A 1 205 ? -1.659 -18.546 -6.735 1.00 78.38 205 LEU A C 1
ATOM 1666 O O . LEU A 1 205 ? -2.345 -18.848 -5.761 1.00 78.38 205 LEU A O 1
ATOM 1670 N N . ALA A 1 206 ? -0.674 -17.652 -6.635 1.00 80.12 206 ALA A N 1
ATOM 1671 C CA . ALA A 1 206 ? -0.372 -16.919 -5.407 1.00 80.12 206 ALA A CA 1
ATOM 1672 C C . ALA A 1 206 ? -1.451 -15.871 -5.101 1.00 80.12 206 ALA A C 1
ATOM 1674 O O . ALA A 1 206 ? -1.880 -15.749 -3.953 1.00 80.12 206 ALA A O 1
ATOM 1675 N N . LEU A 1 207 ? -1.946 -15.168 -6.126 1.00 83.06 207 LEU A N 1
ATOM 1676 C CA . LEU A 1 207 ? -3.033 -14.200 -5.964 1.00 83.06 207 LEU A CA 1
ATOM 1677 C C . LEU A 1 207 ? -4.330 -14.884 -5.513 1.00 83.06 207 LEU A C 1
ATOM 1679 O O . LEU A 1 207 ? -4.959 -14.437 -4.556 1.00 83.06 207 LEU A O 1
ATOM 1683 N N . GLU A 1 208 ? -4.706 -15.995 -6.152 1.00 84.56 208 GLU A N 1
ATOM 1684 C CA . GLU A 1 208 ? -5.896 -16.768 -5.768 1.00 84.56 208 GLU A CA 1
ATOM 1685 C C . GLU A 1 208 ? -5.817 -17.274 -4.323 1.00 84.56 208 GLU A C 1
ATOM 1687 O O . GLU A 1 208 ? -6.802 -17.202 -3.579 1.00 84.56 208 GLU A O 1
ATOM 1692 N N . LYS A 1 209 ? -4.637 -17.743 -3.899 1.00 86.25 209 LYS A N 1
ATOM 1693 C CA . LYS A 1 209 ? -4.394 -18.168 -2.515 1.00 86.25 209 LYS A CA 1
ATOM 1694 C C . LYS A 1 209 ? -4.541 -17.018 -1.526 1.00 86.25 209 LYS A C 1
ATOM 1696 O O . LYS A 1 209 ? -5.223 -17.195 -0.519 1.00 86.25 209 LYS A O 1
ATOM 1701 N N . LEU A 1 210 ? -3.954 -15.853 -1.811 1.00 85.44 210 LEU A N 1
ATOM 1702 C CA . LEU A 1 210 ? -4.095 -14.674 -0.952 1.00 85.44 210 LEU A CA 1
ATOM 1703 C C . LEU A 1 210 ? 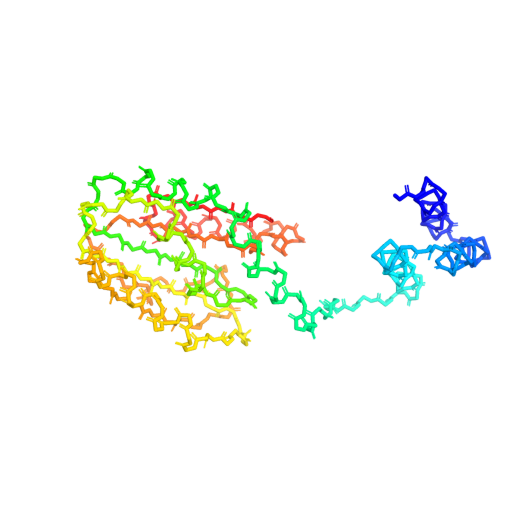-5.567 -14.269 -0.820 1.00 85.44 210 LEU A C 1
ATOM 1705 O O . LEU A 1 210 ? -6.059 -14.125 0.295 1.00 85.44 210 LEU A O 1
ATOM 1709 N N . LEU A 1 211 ? -6.282 -14.129 -1.940 1.00 86.75 211 LEU A N 1
ATOM 1710 C CA . LEU A 1 211 ? -7.695 -13.739 -1.932 1.00 86.75 211 LEU A CA 1
ATOM 1711 C C . LEU A 1 211 ? -8.559 -14.745 -1.164 1.00 86.75 211 LEU A C 1
ATOM 1713 O O . LEU A 1 211 ? -9.427 -14.347 -0.389 1.00 86.75 211 LEU A O 1
ATOM 1717 N N . SER A 1 212 ? -8.287 -16.042 -1.327 1.00 85.88 212 SER A N 1
ATOM 1718 C CA . SER A 1 212 ? -8.967 -17.089 -0.557 1.00 85.88 212 SER A CA 1
ATOM 1719 C C . SER A 1 212 ? -8.653 -16.973 0.935 1.00 85.88 212 SER A C 1
ATOM 1721 O O . SER A 1 212 ? -9.557 -17.063 1.755 1.00 85.88 212 SER A O 1
ATOM 1723 N N . ARG A 1 213 ? -7.401 -16.685 1.315 1.00 83.69 213 ARG A N 1
ATOM 1724 C CA . ARG A 1 213 ? -7.012 -16.503 2.722 1.00 83.69 213 ARG A CA 1
ATOM 1725 C C . ARG A 1 213 ? -7.697 -15.295 3.364 1.00 83.69 213 ARG A C 1
ATOM 1727 O O . ARG A 1 213 ? -8.203 -15.408 4.478 1.00 83.69 213 ARG A O 1
ATOM 1734 N N . VAL A 1 214 ? -7.731 -14.169 2.653 1.00 85.69 214 VAL A N 1
ATOM 1735 C CA . VAL A 1 214 ? -8.416 -12.939 3.077 1.00 85.69 214 VAL A CA 1
ATOM 1736 C C . VAL A 1 214 ? -9.905 -13.219 3.290 1.00 85.69 214 VAL A C 1
ATOM 1738 O O . VAL A 1 214 ? -10.431 -12.946 4.365 1.00 85.69 214 VAL A O 1
ATOM 1741 N N . ARG A 1 215 ? -10.569 -13.843 2.310 1.00 83.44 215 ARG A N 1
ATOM 1742 C CA . ARG A 1 215 ? -12.002 -14.159 2.385 1.00 83.44 215 ARG A CA 1
ATOM 1743 C C . ARG A 1 215 ? -12.330 -15.167 3.488 1.00 83.44 215 ARG A C 1
ATOM 1745 O O . ARG A 1 215 ? -13.243 -14.940 4.273 1.00 83.44 215 ARG A O 1
ATOM 1752 N N . ASP A 1 216 ? -11.611 -16.285 3.525 1.00 76.94 216 ASP A N 1
ATOM 1753 C CA . ASP A 1 216 ? -12.026 -17.462 4.294 1.00 76.94 216 ASP A CA 1
ATOM 1754 C C . ASP A 1 216 ? -11.542 -17.422 5.747 1.00 76.94 216 ASP A C 1
ATOM 1756 O O . ASP A 1 216 ? -12.073 -18.144 6.591 1.00 76.94 216 ASP A O 1
ATOM 1760 N N . VAL A 1 217 ? -10.528 -16.604 6.055 1.00 70.00 217 VAL A N 1
ATOM 1761 C C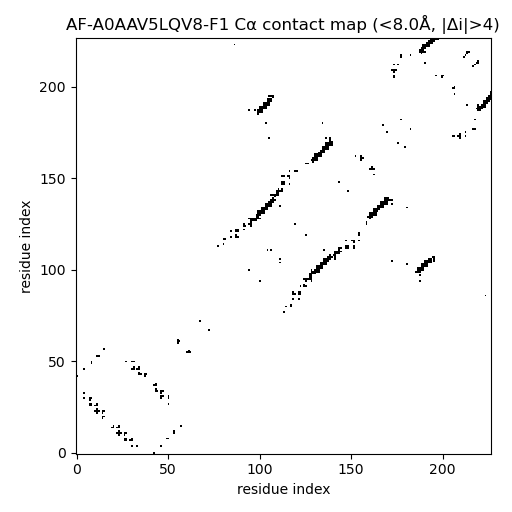A . VAL A 1 217 ? -9.842 -16.671 7.353 1.00 70.00 217 VAL A CA 1
ATOM 1762 C C . VAL A 1 217 ? -9.837 -15.338 8.091 1.00 70.00 217 VAL A C 1
ATOM 1764 O O . VAL A 1 217 ? -9.985 -15.332 9.310 1.00 70.00 217 VAL A O 1
ATOM 1767 N N . MET A 1 218 ? -9.731 -14.208 7.390 1.00 74.44 218 MET A N 1
ATOM 1768 C CA . MET A 1 218 ? -9.583 -12.898 8.038 1.00 74.44 218 MET A CA 1
ATOM 1769 C C . MET A 1 218 ? -10.913 -12.210 8.394 1.00 74.44 218 MET A C 1
ATOM 1771 O O . MET A 1 218 ? -10.872 -11.085 8.871 1.00 74.44 218 MET A O 1
ATOM 1775 N N . ARG A 1 219 ? -12.076 -12.865 8.203 1.00 77.56 219 ARG A N 1
ATOM 1776 C CA . ARG A 1 219 ? -13.425 -12.314 8.502 1.00 77.56 219 ARG A CA 1
ATOM 1777 C C . ARG A 1 219 ? -13.569 -10.845 8.074 1.00 77.56 219 ARG A C 1
ATOM 1779 O O . ARG A 1 219 ? -13.951 -9.987 8.858 1.00 77.56 219 ARG A O 1
ATOM 1786 N N . VAL A 1 220 ? -13.185 -10.573 6.836 1.00 86.44 220 VAL A N 1
ATOM 1787 C CA . VAL A 1 220 ? -13.000 -9.215 6.326 1.00 86.44 220 VAL A CA 1
ATOM 1788 C C . VAL A 1 220 ? -14.335 -8.603 5.948 1.00 86.44 220 VAL A C 1
ATOM 1790 O O . VAL A 1 220 ? -15.087 -9.208 5.184 1.00 86.44 220 VAL A O 1
ATOM 1793 N N . ASP A 1 221 ? -14.591 -7.386 6.421 1.00 90.00 221 ASP A N 1
ATOM 1794 C CA . ASP A 1 221 ? -15.728 -6.594 5.962 1.00 90.00 221 ASP A CA 1
ATOM 1795 C C . ASP A 1 221 ? -15.408 -5.940 4.615 1.00 90.00 221 ASP A C 1
ATOM 1797 O O . ASP A 1 221 ? -16.222 -5.969 3.690 1.00 90.00 221 ASP A O 1
ATOM 1801 N N . ILE A 1 222 ? -14.207 -5.359 4.487 1.00 89.69 222 ILE A N 1
ATOM 1802 C CA . ILE A 1 222 ? -13.773 -4.640 3.285 1.00 89.69 222 ILE A CA 1
ATOM 1803 C C . ILE A 1 222 ? -12.310 -4.917 2.953 1.00 89.69 222 ILE A C 1
ATOM 1805 O O . ILE A 1 222 ? -11.435 -4.902 3.814 1.00 89.69 222 ILE A O 1
ATOM 1809 N N . MET A 1 223 ? -12.035 -5.093 1.662 1.00 88.69 223 MET A N 1
ATOM 1810 C CA . MET A 1 223 ? -10.681 -5.149 1.125 1.00 88.69 223 MET A CA 1
ATOM 1811 C C . MET A 1 223 ? -10.433 -3.962 0.192 1.00 88.69 223 MET A C 1
ATOM 1813 O O . MET A 1 223 ? -11.180 -3.762 -0.767 1.00 88.69 223 MET A O 1
ATOM 1817 N N . SER A 1 224 ? -9.367 -3.201 0.433 1.00 86.12 224 SER A N 1
ATOM 1818 C CA . SER A 1 224 ? -8.886 -2.147 -0.465 1.00 86.12 224 SER A CA 1
ATOM 1819 C C . SER A 1 224 ? -7.577 -2.563 -1.129 1.00 86.12 224 SER A C 1
ATOM 1821 O O . SER A 1 224 ? -6.695 -3.144 -0.500 1.00 86.12 224 SER A O 1
ATOM 1823 N N . CYS A 1 225 ? -7.429 -2.257 -2.418 1.00 80.50 225 CYS A N 1
ATOM 1824 C CA . CYS A 1 225 ? -6.226 -2.584 -3.178 1.00 80.50 225 CYS A CA 1
ATOM 1825 C C . CYS A 1 225 ? -5.739 -1.392 -4.004 1.00 80.50 225 CYS A C 1
ATOM 1827 O O . CYS A 1 225 ? -6.525 -0.760 -4.709 1.00 80.50 225 CYS A O 1
ATOM 1829 N N . ARG A 1 226 ? -4.427 -1.133 -3.961 1.00 74.50 226 ARG A N 1
ATOM 1830 C CA . ARG A 1 226 ? -3.720 -0.169 -4.818 1.00 74.50 226 ARG A CA 1
ATOM 1831 C C . ARG A 1 226 ? -2.691 -0.913 -5.663 1.00 74.50 226 ARG A C 1
ATOM 1833 O O . ARG A 1 226 ? -1.875 -1.660 -5.118 1.00 74.50 226 ARG A O 1
ATOM 1840 N N . ALA A 1 227 ? -2.787 -0.739 -6.978 1.00 62.03 227 ALA A N 1
ATOM 1841 C CA . ALA A 1 227 ? -1.912 -1.359 -7.971 1.00 62.03 227 ALA A CA 1
ATOM 1842 C C . ALA A 1 227 ? -0.751 -0.443 -8.352 1.00 62.03 227 ALA A C 1
ATOM 1844 O O . ALA A 1 227 ? -0.964 0.790 -8.377 1.00 62.03 227 ALA A O 1
#

Nearest PDB structures (foldseek):
  6kpd-assembly1_C-2  TM=6.818E-01  e=8.017E-07  Arabidopsis thaliana
  5b3h-assembly1_A  TM=6.985E-01  e=2.197E-06  Arabidopsis thaliana
  6scy-assembly1_B  TM=3.617E-01  e=2.738E-02  Methanococcus maripaludis S2
  7k46-assembly1_A  TM=4.492E-01  e=1.622E-01  Leishmania major
  3e2p-assembly1_A  TM=4.561E-01  e=2.182E-01  Methanocaldococcus jannaschii

Radius of gyration: 22.15 Å; Cα contacts (8 Å, |Δi|>4): 297; chains: 1; bounding box: 44×38×57 Å

InterPro domains:
  IPR005202 Transcription factor GRAS [PF03514] (11-217)
  IPR005202 Transcription factor GRAS [PS50985] (1-227)
  IPR005202 Transcription factor GRAS [PTHR31636] (11-219)

Secondary structure (DSSP, 8-state):
--HHHHHHHHHHHHHHHTT-HHHHHHHHHHHHHHHHH---HHHHHHHHHHHHHHHHHHTT---S------HHHHHHHHHHHTTTHHHHHHHHHHHTT-SEEEEEEEESSS-SHHHHHHHHHH--TTTT--EEEEEEEE-SSPPPPHHHHHHHHHHHHHTT-EEEEEEEE-S-STT--GGGG---TTPEEEEEEES-HHHHTTSHHHHHHHHHHHHHHS--SEEEEE-

Organism: NCBI:txid152421

Mean predicted aligned error: 9.54 Å

Solvent-accessible surface area (backbone atoms only — not comparable to full-atom values): 12677 Å² total; per-residue (Å²): 129,67,68,64,58,58,54,34,51,52,53,23,53,49,23,53,75,71,71,34,65,68,58,21,54,55,33,48,49,53,45,51,54,54,30,71,71,41,84,49,71,69,57,22,49,52,46,49,52,53,52,51,53,52,50,30,56,74,72,71,49,75,70,94,59,84,77,66,88,45,73,65,47,59,56,48,49,64,65,37,48,71,75,51,39,68,56,36,54,51,50,31,64,70,43,52,87,34,46,33,37,34,37,39,34,48,31,57,82,54,51,63,41,53,53,52,37,50,36,56,73,74,51,81,53,51,82,55,36,43,35,40,36,40,39,36,39,28,36,79,92,52,68,70,55,68,67,32,45,55,48,32,53,50,54,32,53,77,65,62,28,50,77,45,76,47,83,42,82,40,98,45,80,61,73,64,66,63,76,81,66,63,83,60,91,85,48,50,28,34,39,39,34,56,58,55,56,71,68,29,66,82,37,64,71,52,42,54,41,30,54,48,44,45,62,76,68,59,70,52,75,44,78,49,82,43,120

Sequence (227 aa):
MSGDAVDAWKRCAEAFQLGNPRLANAVMRIVLDLAEEETTPRTRRLILYFAQALACRAYGLHPKCFSFPSPAWKDWMCRCYDLFSTVGWYISDVVEGKCKVHVIELVKDMDGYEQWASIFRQTDKWGELTHLRLSFLVLENVEFSKESEEELIRITNDLHIELEYRIIAVNSFTDIDVSLLEMRDGEFVIVNCMFVFSKMLSEALALEKLLSRVRDVMRVDIMSCRA